Protein AF-A0A5Q4F238-F1 (afdb_monomer_lite)

pLDDT: mean 70.95, std 22.5, range [32.22, 97.31]

Structure (mmCIF, N/CA/C/O backbone):
data_AF-A0A5Q4F238-F1
#
_entry.id   AF-A0A5Q4F238-F1
#
loop_
_atom_site.group_PDB
_atom_site.id
_atom_site.type_symbol
_atom_site.label_atom_id
_atom_site.label_alt_id
_atom_site.label_comp_id
_atom_site.lab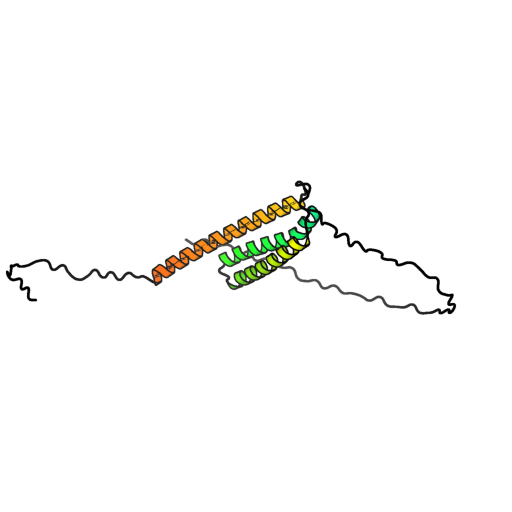el_asym_id
_atom_site.label_entity_id
_atom_site.label_seq_id
_atom_site.pdbx_PDB_ins_code
_atom_site.Cartn_x
_atom_site.Cartn_y
_atom_site.Cartn_z
_atom_site.occupancy
_atom_site.B_iso_or_equiv
_atom_site.auth_seq_id
_atom_site.auth_comp_id
_atom_site.auth_asym_id
_atom_site.auth_atom_id
_atom_site.pdbx_PDB_model_num
ATOM 1 N N . MET A 1 1 ? -31.264 -0.089 14.022 1.00 39.75 1 MET A N 1
ATOM 2 C CA . MET A 1 1 ? -31.548 -0.321 12.589 1.00 39.75 1 MET A CA 1
ATOM 3 C C . MET A 1 1 ? -30.315 -0.938 11.950 1.00 39.75 1 MET A C 1
ATOM 5 O O . MET A 1 1 ? -29.310 -0.260 11.794 1.00 39.75 1 MET A O 1
ATOM 9 N N . ALA A 1 2 ? -30.369 -2.244 11.698 1.00 39.91 2 ALA A N 1
ATOM 10 C CA . ALA A 1 2 ? -29.274 -3.042 11.158 1.00 39.91 2 ALA A CA 1
ATOM 11 C C . ALA A 1 2 ? -29.183 -2.888 9.632 1.00 39.91 2 ALA A C 1
ATOM 13 O O . ALA A 1 2 ? -30.207 -2.942 8.951 1.00 39.91 2 ALA A O 1
ATOM 14 N N . ARG A 1 3 ? -27.972 -2.749 9.085 1.00 47.50 3 ARG A N 1
ATOM 15 C CA . ARG A 1 3 ? -27.708 -2.992 7.660 1.00 47.50 3 ARG A CA 1
ATOM 16 C C . ARG A 1 3 ? -26.523 -3.942 7.547 1.00 47.50 3 ARG A C 1
ATOM 18 O O . ARG A 1 3 ? -25.379 -3.556 7.761 1.00 47.50 3 ARG A O 1
ATOM 25 N N . GLY A 1 4 ? -26.853 -5.204 7.287 1.00 32.22 4 GLY A N 1
ATOM 26 C CA . GLY A 1 4 ? -25.906 -6.275 7.023 1.00 32.22 4 GLY A CA 1
ATOM 27 C C . GLY A 1 4 ? -25.259 -6.129 5.650 1.00 32.22 4 GLY A C 1
ATOM 28 O O . GLY A 1 4 ? -25.882 -5.666 4.696 1.00 32.22 4 GLY A O 1
ATOM 29 N N . TRP A 1 5 ? -24.001 -6.544 5.570 1.00 38.50 5 TRP A N 1
ATOM 30 C CA . TRP A 1 5 ? -23.264 -6.708 4.324 1.00 38.50 5 TRP A CA 1
ATOM 31 C C . TRP A 1 5 ? -23.402 -8.161 3.842 1.00 38.50 5 TRP A C 1
ATOM 33 O O . TRP A 1 5 ? -23.294 -9.080 4.662 1.00 38.50 5 TRP A O 1
ATOM 43 N N . PRO A 1 6 ? -23.642 -8.414 2.544 1.00 54.34 6 PRO A N 1
ATOM 44 C CA . PRO A 1 6 ? -23.773 -9.770 2.035 1.00 54.34 6 PRO A CA 1
ATOM 45 C C . PRO A 1 6 ? -22.401 -10.433 1.856 1.00 54.34 6 PRO A C 1
ATOM 47 O O . PRO A 1 6 ? -21.498 -9.909 1.207 1.00 54.34 6 PRO A O 1
ATOM 50 N N . ARG A 1 7 ? -22.277 -11.642 2.412 1.00 43.12 7 ARG A N 1
ATOM 51 C CA . ARG A 1 7 ? -21.189 -12.588 2.153 1.00 43.12 7 ARG A CA 1
ATOM 52 C C . ARG A 1 7 ? -21.275 -13.095 0.710 1.00 43.12 7 ARG A C 1
ATOM 54 O O . ARG A 1 7 ? -22.214 -13.813 0.376 1.00 43.12 7 ARG A O 1
ATOM 61 N N . CYS A 1 8 ? -20.255 -12.829 -0.100 1.00 39.56 8 CYS A N 1
ATOM 62 C CA . CYS A 1 8 ? -20.028 -13.530 -1.364 1.00 39.56 8 CYS A CA 1
ATOM 63 C C . CYS A 1 8 ? -18.793 -14.428 -1.246 1.00 39.56 8 CYS A C 1
ATOM 65 O O . CYS A 1 8 ? -17.663 -14.012 -1.473 1.00 39.56 8 CYS A O 1
ATOM 67 N N . ALA A 1 9 ? -19.039 -15.689 -0.893 1.00 43.25 9 ALA A N 1
ATOM 68 C CA . ALA A 1 9 ? -18.118 -16.797 -1.097 1.00 43.25 9 ALA A CA 1
ATOM 69 C C . ALA A 1 9 ? -18.341 -17.384 -2.501 1.00 43.25 9 ALA A C 1
ATOM 71 O O . ALA A 1 9 ? -19.481 -17.697 -2.840 1.00 43.25 9 ALA A O 1
ATOM 72 N N . LYS A 1 10 ? -17.275 -17.564 -3.294 1.00 41.97 10 LYS A N 1
ATOM 73 C CA . LYS A 1 10 ? -17.184 -18.492 -4.448 1.00 41.97 10 LYS A CA 1
ATOM 74 C C . LYS A 1 10 ? -15.717 -18.545 -4.918 1.00 41.97 10 LYS A C 1
ATOM 76 O O . LYS A 1 10 ? -15.185 -17.558 -5.395 1.00 41.97 10 LYS A O 1
ATOM 81 N N . ARG A 1 11 ? -14.997 -19.612 -4.551 1.00 35.16 11 ARG A N 1
ATOM 82 C CA . ARG A 1 11 ? -14.637 -20.798 -5.371 1.00 35.16 11 ARG A CA 1
ATOM 83 C C . ARG A 1 11 ? -13.291 -20.641 -6.103 1.00 35.16 11 ARG A C 1
ATOM 85 O O . ARG A 1 11 ? -13.227 -20.118 -7.205 1.00 35.16 11 ARG A O 1
ATOM 92 N N . LEU A 1 12 ? -12.237 -21.177 -5.484 1.00 41.28 12 LEU A N 1
ATOM 93 C CA . LEU A 1 12 ? -10.959 -21.515 -6.123 1.00 41.28 12 LEU A CA 1
ATOM 94 C C . LEU A 1 12 ? -11.120 -22.787 -6.980 1.00 41.28 12 LEU A C 1
ATOM 96 O O . LEU A 1 12 ? -11.718 -23.753 -6.489 1.00 41.28 12 LEU A O 1
ATOM 100 N N . PRO A 1 13 ? -10.564 -22.857 -8.201 1.00 50.84 13 PRO A N 1
ATOM 101 C CA . PRO A 1 13 ? -10.338 -24.128 -8.874 1.00 50.84 13 PRO A CA 1
ATOM 102 C C . PRO A 1 13 ? -8.987 -24.757 -8.491 1.00 50.84 13 PRO A C 1
ATOM 104 O O . PRO A 1 13 ? -7.961 -24.095 -8.352 1.00 50.84 13 PRO A O 1
ATOM 107 N N . ARG A 1 14 ? -9.058 -26.080 -8.311 1.00 40.62 14 ARG A N 1
ATOM 108 C CA . ARG A 1 14 ? -8.004 -27.041 -7.970 1.00 40.62 14 ARG A CA 1
ATOM 109 C C . ARG A 1 14 ? -6.892 -27.130 -9.019 1.00 40.62 14 ARG A C 1
ATOM 111 O O . ARG A 1 14 ? -7.133 -27.011 -10.216 1.00 40.62 14 ARG A O 1
ATOM 118 N N . ALA A 1 15 ? -5.711 -27.480 -8.514 1.00 38.03 15 ALA A N 1
ATOM 119 C CA . ALA A 1 15 ? -4.542 -27.949 -9.242 1.00 38.03 15 ALA A CA 1
ATOM 120 C C . ALA A 1 15 ? -4.846 -29.117 -10.199 1.00 38.03 15 ALA A C 1
ATOM 122 O O . ALA A 1 15 ? -5.576 -30.046 -9.846 1.00 38.03 15 ALA A O 1
ATOM 123 N N . ALA A 1 16 ? -4.198 -29.097 -11.364 1.00 43.53 16 ALA A N 1
ATOM 124 C CA . ALA A 1 16 ? -4.033 -30.252 -12.235 1.00 43.53 16 ALA A CA 1
ATOM 125 C C . ALA A 1 16 ? -2.532 -30.511 -12.421 1.00 43.53 16 ALA A C 1
ATOM 127 O O . ALA A 1 16 ? -1.809 -29.731 -13.037 1.00 43.53 16 ALA A O 1
ATOM 128 N N . THR A 1 17 ? -2.079 -31.613 -11.835 1.00 49.44 17 THR A N 1
ATOM 129 C CA . THR A 1 17 ? -0.818 -32.292 -12.116 1.00 49.44 17 THR A CA 1
ATOM 130 C C . THR A 1 17 ? -0.833 -32.821 -13.551 1.00 49.44 17 THR A C 1
ATOM 132 O O . THR A 1 17 ? -1.832 -33.392 -13.992 1.00 49.44 17 THR A O 1
ATOM 135 N N . ARG A 1 18 ? 0.275 -32.688 -14.290 1.00 44.28 18 ARG A N 1
ATOM 136 C CA . ARG A 1 18 ? 0.470 -33.479 -15.510 1.00 44.28 18 ARG A CA 1
ATOM 137 C C . ARG A 1 18 ? 1.925 -33.903 -15.683 1.00 44.28 18 ARG A C 1
ATOM 139 O O . ARG A 1 18 ? 2.842 -33.092 -15.622 1.00 44.28 18 ARG A O 1
ATOM 146 N N . SER A 1 19 ? 2.055 -35.214 -15.845 1.00 45.91 19 SER A N 1
ATOM 147 C CA . SER A 1 19 ? 3.253 -36.039 -15.905 1.00 45.91 19 SER A CA 1
ATOM 148 C C . SER A 1 19 ? 4.202 -35.735 -17.061 1.00 45.91 19 SER A C 1
ATOM 150 O O . SER A 1 19 ? 3.778 -35.394 -18.164 1.00 45.91 19 SER A O 1
ATOM 152 N N . MET A 1 20 ? 5.482 -36.015 -16.803 1.00 43.81 20 MET A N 1
ATOM 153 C CA . MET A 1 20 ? 6.499 -36.364 -17.799 1.00 43.81 20 MET A CA 1
ATOM 154 C C . MET A 1 20 ? 6.186 -37.716 -18.464 1.00 43.81 20 MET A C 1
ATOM 156 O O . MET A 1 20 ? 5.523 -38.563 -17.859 1.00 43.81 20 MET A O 1
ATOM 160 N N . PRO A 1 21 ? 6.759 -37.966 -19.652 1.00 61.88 21 PRO A N 1
ATOM 161 C CA . PRO A 1 21 ? 7.527 -39.200 -19.784 1.00 61.88 21 PRO A CA 1
ATOM 162 C C . PRO A 1 21 ? 8.902 -39.015 -20.441 1.00 61.88 21 PRO A C 1
ATOM 164 O O . PRO A 1 21 ? 9.202 -38.021 -21.098 1.00 61.88 21 PRO A O 1
ATOM 167 N N . ALA A 1 22 ? 9.720 -40.033 -20.188 1.00 42.34 22 ALA A N 1
ATOM 168 C CA . ALA A 1 22 ? 11.107 -40.219 -20.566 1.00 42.34 22 ALA A CA 1
ATOM 169 C C . ALA A 1 22 ? 11.348 -40.365 -22.079 1.00 42.34 22 ALA A C 1
ATOM 171 O O . ALA A 1 22 ? 10.513 -40.893 -22.811 1.00 42.34 22 ALA A O 1
ATOM 172 N N . GLY A 1 23 ? 12.558 -39.992 -22.500 1.00 43.22 23 GLY A N 1
ATOM 173 C CA . GLY A 1 23 ? 13.163 -40.358 -23.777 1.00 43.22 23 GLY A CA 1
ATOM 174 C C . GLY A 1 23 ? 14.634 -40.702 -23.551 1.00 43.22 23 GLY A C 1
ATOM 175 O O . GLY A 1 23 ? 15.431 -39.832 -23.211 1.00 43.22 23 GLY A O 1
ATOM 176 N N . SER A 1 24 ? 14.951 -41.989 -23.667 1.00 41.53 24 SER A N 1
ATOM 177 C CA . SER A 1 24 ? 16.268 -42.596 -23.461 1.00 41.53 24 SER A CA 1
ATOM 178 C C . SER A 1 24 ? 17.184 -42.498 -24.683 1.00 41.53 24 SER A C 1
ATOM 180 O O . SER A 1 24 ? 16.705 -42.502 -25.813 1.00 41.53 24 SER A O 1
ATOM 182 N N . SER A 1 25 ? 18.485 -42.672 -24.403 1.00 44.06 25 SER A N 1
ATOM 183 C CA . SER A 1 25 ? 19.518 -43.301 -25.258 1.00 44.06 25 SER A CA 1
ATOM 184 C C . SER A 1 25 ? 20.011 -42.482 -26.456 1.00 44.06 25 SER A C 1
ATOM 186 O O . SER A 1 25 ? 19.275 -41.697 -27.027 1.00 44.06 25 SER A O 1
ATOM 188 N N . SER A 1 26 ? 21.223 -42.620 -26.981 1.00 43.22 26 SER A N 1
ATOM 189 C CA . SER A 1 26 ? 22.512 -43.211 -26.594 1.00 43.22 26 SER A CA 1
ATOM 190 C C . SER A 1 26 ? 23.417 -42.934 -27.800 1.00 43.22 26 SER A C 1
ATOM 192 O O . SER A 1 26 ? 22.956 -43.087 -28.929 1.00 43.22 26 SER A O 1
ATOM 194 N N . GLY A 1 27 ? 24.686 -42.576 -27.613 1.00 38.53 27 GLY A N 1
ATOM 195 C CA . GLY A 1 27 ? 25.598 -42.383 -28.743 1.00 38.53 27 GLY A CA 1
ATOM 196 C C . GLY A 1 27 ? 27.052 -42.361 -28.306 1.00 38.53 27 GLY A C 1
ATOM 197 O O . GLY A 1 27 ? 27.549 -41.348 -27.831 1.00 38.53 27 GLY A O 1
ATOM 198 N N . CYS A 1 28 ? 27.703 -43.515 -28.426 1.00 35.84 28 CYS A N 1
ATOM 199 C CA . CYS A 1 28 ? 29.109 -43.752 -28.128 1.00 35.84 28 CYS A CA 1
ATOM 200 C C . CYS A 1 28 ? 30.066 -43.241 -29.225 1.00 35.84 28 CYS A C 1
ATOM 202 O O . CYS A 1 28 ? 29.733 -43.249 -30.405 1.00 35.84 28 CYS A O 1
ATOM 204 N N . SER A 1 29 ? 31.312 -43.020 -28.786 1.00 41.16 29 SER A N 1
ATOM 205 C CA . SER A 1 29 ? 32.583 -43.330 -29.469 1.00 41.16 29 SER A CA 1
ATOM 206 C C . SER A 1 29 ? 33.353 -42.251 -30.251 1.00 41.16 29 SER A C 1
ATOM 208 O O . SER A 1 29 ? 33.063 -41.948 -31.397 1.00 41.16 29 SER A O 1
ATOM 210 N N . ARG A 1 30 ? 34.481 -41.882 -29.612 1.00 41.03 30 ARG A N 1
ATOM 211 C CA . ARG A 1 30 ? 35.887 -41.899 -30.087 1.00 41.03 30 ARG A CA 1
ATOM 212 C C . ARG A 1 30 ? 36.262 -41.048 -31.308 1.00 41.03 30 ARG A C 1
ATOM 214 O O . ARG A 1 30 ? 35.857 -41.342 -32.423 1.00 41.03 30 ARG A O 1
ATOM 221 N N . SER A 1 31 ? 37.294 -40.215 -31.146 1.00 44.47 31 SER A N 1
ATOM 222 C CA . SER A 1 31 ? 38.665 -40.590 -31.554 1.00 44.47 31 SER A CA 1
ATOM 223 C C . SER A 1 31 ? 39.709 -39.553 -31.140 1.00 44.47 31 SER A C 1
ATOM 225 O O . SER A 1 31 ? 39.468 -38.350 -31.138 1.00 44.47 31 SER A O 1
ATOM 227 N N . SER A 1 32 ? 40.877 -40.073 -30.778 1.00 46.00 32 SER A N 1
ATOM 228 C CA . SER A 1 32 ? 42.104 -39.370 -30.419 1.00 46.00 32 SER A CA 1
ATOM 229 C C . SER A 1 32 ? 43.025 -39.223 -31.635 1.00 46.00 32 SER A C 1
ATOM 231 O O . SER A 1 32 ? 43.157 -40.168 -32.405 1.00 46.00 32 SER A O 1
ATOM 233 N N . ALA A 1 33 ? 43.730 -38.095 -31.738 1.00 44.44 33 ALA A N 1
ATOM 234 C CA . ALA A 1 33 ? 45.033 -37.922 -32.403 1.00 44.44 33 ALA A CA 1
ATOM 235 C C . ALA A 1 33 ? 45.588 -36.572 -31.899 1.00 44.44 33 ALA A C 1
ATOM 237 O O . ALA A 1 33 ? 44.940 -35.548 -32.067 1.00 44.44 33 ALA A O 1
ATOM 238 N N . SER A 1 34 ? 46.566 -36.510 -30.994 1.00 38.41 34 SER A N 1
ATOM 239 C CA . SER A 1 34 ? 48.011 -36.748 -31.134 1.00 38.41 34 SER A CA 1
ATOM 240 C C . SER A 1 34 ? 48.741 -35.806 -32.107 1.00 38.41 34 SER A C 1
ATOM 242 O O . SER A 1 34 ? 48.667 -35.962 -33.320 1.00 38.41 34 SER A O 1
ATOM 244 N N . SER A 1 35 ? 49.558 -34.940 -31.488 1.00 40.72 35 SER A N 1
ATOM 245 C CA . SER A 1 35 ? 50.880 -34.444 -31.916 1.00 40.72 35 SER A CA 1
ATOM 246 C C . SER A 1 35 ? 50.997 -33.271 -32.903 1.00 40.72 35 SER A C 1
ATOM 248 O O . SER A 1 35 ? 50.975 -33.461 -34.113 1.00 40.72 35 SER A O 1
ATOM 250 N N . LYS A 1 36 ? 51.378 -32.090 -32.383 1.00 51.44 36 LYS A N 1
ATOM 251 C CA . LYS A 1 36 ? 52.767 -31.561 -32.460 1.00 51.44 36 LYS A CA 1
ATOM 252 C C . LYS A 1 36 ? 52.906 -30.192 -31.759 1.00 51.44 36 LYS A C 1
ATOM 254 O O . LYS A 1 36 ? 52.059 -29.330 -31.974 1.00 51.44 36 LYS A O 1
ATOM 259 N N . PRO A 1 37 ? 53.979 -29.950 -30.979 1.00 56.41 37 PRO A N 1
ATOM 260 C CA . PRO A 1 37 ? 54.312 -28.633 -30.449 1.00 56.41 37 PRO A CA 1
ATOM 261 C C . PRO A 1 37 ? 55.257 -27.893 -31.408 1.00 56.41 37 PRO A C 1
ATOM 263 O O . PRO A 1 37 ? 56.197 -28.474 -31.953 1.00 56.41 37 PRO A O 1
ATOM 266 N N . SER A 1 38 ? 55.037 -26.597 -31.615 1.00 48.12 38 SER A N 1
ATOM 267 C CA . SER A 1 38 ? 55.982 -25.712 -32.302 1.00 48.12 38 SER A CA 1
ATOM 268 C C . SER A 1 38 ? 56.065 -24.380 -31.562 1.00 48.12 38 SER A C 1
ATOM 270 O O . SER A 1 38 ? 55.077 -23.671 -31.459 1.00 48.12 38 SER A O 1
ATOM 272 N N . ARG A 1 39 ? 57.263 -24.184 -30.993 1.00 44.00 39 ARG A N 1
ATOM 273 C CA . ARG A 1 39 ? 58.044 -22.997 -30.586 1.00 44.00 39 ARG A CA 1
ATOM 274 C C . ARG A 1 39 ? 57.389 -21.621 -30.315 1.00 44.00 39 ARG A C 1
ATOM 276 O O . ARG A 1 39 ? 56.387 -21.264 -30.912 1.00 44.00 39 ARG A O 1
ATOM 283 N N . PRO A 1 40 ? 58.039 -20.816 -29.444 1.00 60.75 40 PRO A N 1
ATOM 284 C CA . PRO A 1 40 ? 57.500 -19.594 -28.875 1.00 60.75 40 PRO A CA 1
ATOM 285 C C . PRO A 1 40 ? 57.730 -18.405 -29.807 1.00 60.75 40 PRO A C 1
ATOM 287 O O . PRO A 1 40 ? 58.858 -18.159 -30.237 1.00 60.75 40 PRO A O 1
ATOM 290 N N . GLU A 1 41 ? 56.676 -17.634 -30.043 1.00 40.97 41 GLU A N 1
ATOM 291 C CA . GLU A 1 41 ? 56.776 -16.300 -30.615 1.00 40.97 41 GLU A CA 1
ATOM 292 C C . GLU A 1 41 ? 56.238 -15.301 -29.596 1.00 40.97 41 GLU A C 1
ATOM 294 O O . GLU A 1 41 ? 55.182 -15.478 -28.986 1.00 40.97 41 GLU A O 1
ATOM 299 N N . ALA A 1 42 ? 57.073 -14.312 -29.321 1.00 46.03 42 ALA A N 1
ATOM 300 C CA . ALA A 1 42 ? 56.844 -13.287 -28.338 1.00 46.03 42 ALA A CA 1
ATOM 301 C C . ALA A 1 42 ? 55.917 -12.197 -28.898 1.00 46.03 42 ALA A C 1
ATOM 303 O O . ALA A 1 42 ? 56.065 -11.793 -30.045 1.00 46.03 42 ALA A O 1
ATOM 304 N N . GLN A 1 43 ? 55.127 -11.625 -27.981 1.00 53.28 43 GLN A N 1
ATOM 305 C CA . GLN A 1 43 ? 54.418 -10.335 -28.057 1.00 53.28 43 GLN A CA 1
ATOM 306 C C . GLN A 1 43 ? 53.063 -10.327 -28.795 1.00 53.28 43 GLN A C 1
ATOM 308 O O . GLN A 1 43 ? 52.863 -11.124 -29.703 1.00 53.28 43 GLN A O 1
ATOM 313 N N . PRO A 1 44 ? 52.131 -9.398 -28.477 1.00 48.19 44 PRO A N 1
ATOM 314 C CA . PRO A 1 44 ? 52.098 -8.404 -27.399 1.00 48.19 44 PRO A CA 1
ATOM 315 C C . PRO A 1 44 ? 50.882 -8.572 -26.460 1.00 48.19 44 PRO A C 1
ATOM 317 O O . PRO A 1 44 ? 49.958 -9.346 -26.692 1.00 48.19 44 PRO A O 1
ATOM 320 N N . MET A 1 45 ? 50.895 -7.816 -25.361 1.00 46.88 45 MET A N 1
ATOM 321 C CA . MET A 1 45 ? 49.823 -7.741 -24.368 1.00 46.88 45 MET A CA 1
ATOM 322 C C . MET A 1 45 ? 48.451 -7.439 -24.994 1.00 46.88 45 MET A C 1
ATOM 324 O O . MET A 1 45 ? 48.135 -6.292 -25.311 1.00 46.88 45 MET A O 1
ATOM 328 N N . HIS A 1 46 ? 47.577 -8.441 -25.054 1.00 47.25 46 HIS A N 1
ATOM 329 C CA . HIS A 1 46 ? 46.141 -8.220 -25.168 1.00 47.25 46 HIS A CA 1
ATOM 330 C C . HIS A 1 46 ? 45.600 -7.744 -23.816 1.00 47.25 46 HIS A C 1
ATOM 332 O O . HIS A 1 46 ? 45.120 -8.532 -23.005 1.00 47.25 46 HIS A O 1
ATOM 338 N N . ARG A 1 47 ? 45.644 -6.433 -23.563 1.00 50.31 47 ARG A N 1
ATOM 339 C CA . ARG A 1 47 ? 44.656 -5.816 -22.671 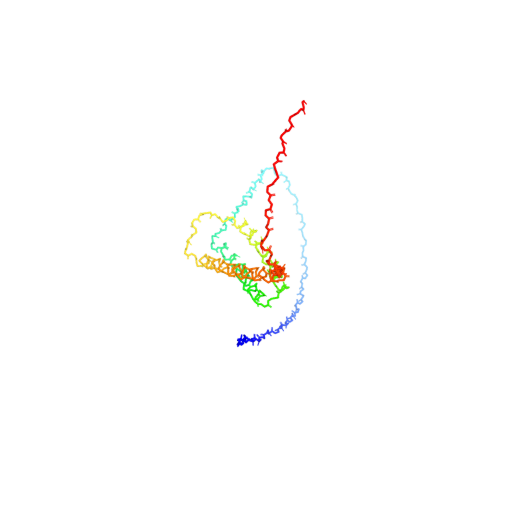1.00 50.31 47 ARG A CA 1
ATOM 340 C C . ARG A 1 47 ? 43.430 -5.487 -23.515 1.00 50.31 47 ARG A C 1
ATOM 342 O O . ARG A 1 47 ? 43.238 -4.360 -23.957 1.00 50.31 47 ARG A O 1
ATOM 349 N N . THR A 1 48 ? 42.601 -6.498 -23.761 1.00 52.41 48 THR A N 1
ATOM 350 C CA . THR A 1 48 ? 41.202 -6.265 -24.118 1.00 52.41 48 THR A CA 1
ATOM 351 C C . THR A 1 48 ? 40.543 -5.649 -22.892 1.00 52.41 48 THR A C 1
ATOM 353 O O . THR A 1 48 ? 40.149 -6.351 -21.961 1.00 52.41 48 THR A O 1
ATOM 356 N N . SER A 1 49 ? 40.494 -4.322 -22.852 1.00 47.38 49 SER A N 1
ATOM 357 C CA . SER A 1 49 ? 39.632 -3.593 -21.934 1.00 47.38 49 SER A CA 1
ATOM 358 C C . SER A 1 49 ? 38.198 -4.018 -22.233 1.00 47.38 49 SER A C 1
ATOM 360 O O . SER A 1 49 ? 37.597 -3.562 -23.203 1.00 47.38 49 SER A O 1
ATOM 362 N N . ALA A 1 50 ? 37.663 -4.939 -21.434 1.00 45.91 50 ALA A N 1
ATOM 363 C CA . ALA A 1 50 ? 36.233 -5.165 -21.357 1.00 45.91 50 ALA A CA 1
ATOM 364 C C . ALA A 1 50 ? 35.633 -3.904 -20.734 1.00 45.91 50 ALA A C 1
ATOM 366 O O . ALA A 1 50 ? 35.512 -3.776 -19.517 1.00 45.91 50 ALA A O 1
ATOM 367 N N . THR A 1 51 ? 35.331 -2.921 -21.577 1.00 47.31 51 THR A N 1
ATOM 368 C CA . THR A 1 51 ? 34.448 -1.826 -21.212 1.00 47.31 51 THR A CA 1
ATOM 369 C C . THR A 1 51 ? 33.086 -2.471 -21.004 1.00 47.31 51 THR A C 1
ATOM 371 O O . THR A 1 51 ? 32.328 -2.656 -21.953 1.00 47.31 51 THR A O 1
ATOM 374 N N . THR A 1 52 ? 32.800 -2.902 -19.774 1.00 49.72 52 THR A N 1
ATOM 375 C CA . THR A 1 52 ? 31.448 -3.255 -19.348 1.00 49.72 52 THR A CA 1
ATOM 376 C C . THR A 1 52 ? 30.631 -1.977 -19.463 1.00 49.72 52 THR A C 1
ATOM 378 O O . THR A 1 52 ? 30.576 -1.160 -18.550 1.00 49.72 52 THR A O 1
ATOM 381 N N . SER A 1 53 ? 30.091 -1.749 -20.657 1.00 43.78 53 SER A N 1
ATOM 382 C CA . SER A 1 53 ? 29.132 -0.700 -20.936 1.00 43.78 53 SER A CA 1
ATOM 383 C C . SER A 1 53 ? 27.887 -1.066 -20.143 1.00 43.78 53 SER A C 1
ATOM 385 O O . SER A 1 53 ? 27.142 -1.970 -20.519 1.00 43.78 53 SER A O 1
ATOM 387 N N . THR A 1 54 ? 27.729 -0.453 -18.972 1.00 55.09 54 THR A N 1
ATOM 388 C CA . THR A 1 54 ? 26.510 -0.545 -18.175 1.00 55.09 54 THR A CA 1
ATOM 389 C C . THR A 1 54 ? 25.381 -0.026 -19.055 1.00 55.09 54 THR A C 1
ATOM 391 O O . THR A 1 54 ? 25.262 1.180 -19.270 1.00 55.09 54 THR A O 1
ATOM 394 N N . ALA A 1 55 ? 24.620 -0.942 -19.653 1.00 57.88 55 ALA A N 1
ATOM 395 C CA . ALA A 1 55 ? 23.505 -0.599 -20.515 1.00 57.88 55 ALA A CA 1
ATOM 396 C C . ALA A 1 55 ? 22.491 0.182 -19.675 1.00 57.88 55 ALA A C 1
ATOM 398 O O . ALA A 1 55 ? 21.851 -0.376 -18.784 1.00 57.88 55 ALA A O 1
ATOM 399 N N . LEU A 1 56 ? 22.403 1.488 -19.925 1.00 63.12 56 LEU A N 1
ATOM 400 C CA . LEU A 1 56 ? 21.376 2.341 -19.347 1.00 63.12 56 LEU A CA 1
ATOM 401 C C . LEU A 1 56 ? 20.017 1.751 -19.729 1.00 63.12 56 LEU A C 1
ATOM 403 O O . LEU A 1 56 ? 19.740 1.545 -20.912 1.00 63.12 56 LEU A O 1
ATOM 407 N N . VAL A 1 57 ? 19.195 1.447 -18.728 1.00 70.06 57 VAL A N 1
ATOM 408 C CA . VAL A 1 57 ? 17.843 0.941 -18.960 1.00 70.06 57 VAL A CA 1
ATOM 409 C C . VAL A 1 57 ? 16.985 2.110 -19.427 1.00 70.06 57 VAL A C 1
ATOM 411 O O . VAL A 1 57 ? 16.995 3.179 -18.812 1.00 70.06 57 VAL A O 1
ATOM 414 N N . ASP A 1 58 ? 16.263 1.926 -20.531 1.00 79.81 58 ASP A N 1
ATOM 415 C CA . ASP A 1 58 ? 15.312 2.934 -20.982 1.00 79.81 58 ASP A CA 1
ATOM 416 C C . ASP A 1 58 ? 14.110 3.044 -20.025 1.00 79.81 58 ASP A C 1
ATOM 418 O O . ASP A 1 58 ? 13.811 2.166 -19.209 1.00 79.81 58 ASP A O 1
ATOM 422 N N . PHE A 1 59 ? 13.417 4.175 -20.111 1.00 78.38 59 PHE A N 1
ATOM 423 C CA . PHE A 1 59 ? 12.338 4.522 -19.191 1.00 78.38 59 PHE A CA 1
ATOM 424 C C . PHE A 1 59 ? 11.130 3.571 -19.293 1.00 78.38 59 PHE A C 1
ATOM 426 O O . PHE A 1 59 ? 10.489 3.267 -18.287 1.00 78.38 59 PHE A O 1
ATOM 433 N N . ASP A 1 60 ? 10.831 3.065 -20.495 1.00 83.25 60 ASP A N 1
ATOM 434 C CA . ASP A 1 60 ? 9.712 2.141 -20.736 1.00 83.25 60 ASP A CA 1
ATOM 435 C C . ASP A 1 60 ? 9.995 0.758 -20.134 1.00 83.25 60 ASP A C 1
ATOM 437 O O . ASP A 1 60 ? 9.133 0.156 -19.493 1.00 83.25 60 ASP A O 1
ATOM 441 N N . THR A 1 61 ? 11.232 0.279 -20.260 1.00 85.44 61 THR A N 1
ATOM 442 C CA . THR A 1 61 ? 11.704 -0.976 -19.672 1.00 85.44 61 THR A CA 1
ATOM 443 C C . THR A 1 61 ? 11.703 -0.895 -18.152 1.00 85.44 61 THR A C 1
ATOM 445 O O . THR A 1 61 ? 11.256 -1.836 -17.490 1.00 85.44 61 THR A O 1
ATOM 448 N N . ALA A 1 62 ? 12.143 0.233 -17.587 1.00 86.12 62 ALA A N 1
ATOM 449 C CA . ALA A 1 62 ? 12.040 0.489 -16.154 1.00 86.12 62 ALA A CA 1
ATOM 450 C C . ALA A 1 62 ? 10.574 0.450 -15.685 1.00 86.12 62 ALA A C 1
ATOM 452 O O . ALA A 1 62 ? 10.250 -0.277 -14.745 1.00 86.12 62 ALA A O 1
ATOM 453 N N . ALA A 1 63 ? 9.666 1.138 -16.387 1.00 87.44 63 ALA A N 1
ATOM 454 C CA . ALA A 1 63 ? 8.240 1.137 -16.057 1.00 87.44 63 ALA A CA 1
ATOM 455 C C . ALA A 1 63 ? 7.630 -0.275 -16.112 1.00 87.44 63 ALA A C 1
ATOM 457 O O . ALA A 1 63 ? 6.977 -0.707 -15.162 1.00 87.44 63 ALA A O 1
ATOM 458 N N . ARG A 1 64 ? 7.898 -1.047 -17.174 1.00 89.88 64 ARG A N 1
ATOM 459 C CA . ARG A 1 64 ? 7.414 -2.435 -17.310 1.00 89.88 64 ARG A CA 1
ATOM 460 C C . ARG A 1 64 ? 7.918 -3.360 -16.209 1.00 89.88 64 ARG A C 1
ATOM 462 O O . ARG A 1 64 ? 7.191 -4.266 -15.810 1.00 89.88 64 ARG A O 1
ATOM 469 N N . ARG A 1 65 ? 9.139 -3.144 -15.716 1.00 90.31 65 ARG A N 1
ATOM 470 C CA . ARG A 1 65 ? 9.697 -3.917 -14.598 1.00 90.31 65 ARG A CA 1
ATOM 471 C C . ARG A 1 65 ? 9.046 -3.578 -13.262 1.00 90.31 65 ARG A C 1
ATOM 473 O O . ARG A 1 65 ? 8.836 -4.479 -12.456 1.00 90.31 65 ARG A O 1
ATOM 480 N N . LEU A 1 66 ? 8.713 -2.310 -13.032 1.00 91.62 66 LEU A N 1
ATOM 481 C CA . LEU A 1 66 ? 8.140 -1.849 -11.764 1.00 91.62 66 LEU A CA 1
ATOM 482 C C . LEU A 1 66 ? 6.623 -2.078 -11.668 1.00 91.62 66 LEU A C 1
ATOM 484 O O . LEU A 1 66 ? 6.096 -2.265 -10.571 1.00 91.62 66 LEU A O 1
ATOM 488 N N . LEU A 1 67 ? 5.916 -2.111 -12.800 1.00 93.62 67 LEU A N 1
ATOM 489 C CA . LEU A 1 67 ? 4.458 -2.260 -12.858 1.00 93.62 67 LEU A CA 1
ATOM 490 C C . LEU A 1 67 ? 3.897 -3.459 -12.062 1.00 93.62 67 LEU A C 1
ATOM 492 O O . LEU A 1 67 ? 2.984 -3.236 -11.267 1.00 93.62 67 LEU A O 1
ATOM 496 N N . PRO A 1 68 ? 4.427 -4.694 -12.178 1.00 94.31 68 PRO A N 1
ATOM 497 C CA . PRO A 1 68 ? 3.912 -5.837 -11.416 1.00 94.31 68 PRO A CA 1
ATOM 498 C C . PRO A 1 68 ? 4.052 -5.669 -9.898 1.00 94.31 68 PRO A C 1
ATOM 500 O O . PRO A 1 68 ? 3.211 -6.127 -9.124 1.00 94.31 68 PRO A O 1
ATOM 503 N N . ALA A 1 69 ? 5.112 -4.996 -9.449 1.00 94.12 69 ALA A N 1
ATOM 504 C CA . ALA A 1 69 ? 5.313 -4.721 -8.035 1.00 94.12 69 ALA A CA 1
ATOM 505 C C . ALA A 1 69 ? 4.334 -3.647 -7.528 1.00 94.12 69 ALA A C 1
ATOM 507 O O . ALA A 1 69 ? 3.798 -3.784 -6.431 1.00 94.12 69 ALA A O 1
ATOM 508 N N . LEU A 1 70 ? 4.012 -2.635 -8.341 1.00 95.19 70 LEU A N 1
ATOM 509 C CA . LEU A 1 70 ? 2.957 -1.665 -8.018 1.00 95.19 70 LEU A CA 1
ATOM 510 C C . LEU A 1 70 ? 1.562 -2.300 -8.002 1.00 95.19 70 LEU A C 1
ATOM 512 O O . LEU A 1 70 ? 0.759 -1.991 -7.128 1.00 95.19 70 LEU A O 1
ATOM 516 N N . GLU A 1 71 ? 1.285 -3.234 -8.912 1.00 95.62 71 GLU A N 1
ATOM 517 C CA . GLU A 1 71 ? 0.059 -4.045 -8.889 1.00 95.62 71 GLU A CA 1
ATOM 518 C C . GLU A 1 71 ? -0.071 -4.844 -7.599 1.00 95.62 71 GLU A C 1
ATOM 520 O O . GLU A 1 71 ? -1.141 -4.902 -6.991 1.00 95.62 71 GLU A O 1
ATOM 525 N N . ARG A 1 72 ? 1.034 -5.445 -7.154 1.00 96.25 72 ARG A N 1
ATOM 526 C CA . ARG A 1 72 ? 1.052 -6.176 -5.894 1.00 96.25 72 ARG A CA 1
ATOM 527 C C . ARG A 1 72 ? 0.858 -5.250 -4.694 1.00 96.25 72 ARG A C 1
ATOM 529 O O . ARG A 1 72 ? 0.171 -5.637 -3.752 1.00 96.25 72 ARG A O 1
ATOM 536 N N . LEU A 1 73 ? 1.435 -4.049 -4.727 1.00 96.75 73 LEU A N 1
ATOM 537 C CA . LEU A 1 73 ? 1.265 -3.049 -3.675 1.00 96.75 73 LEU A CA 1
ATOM 538 C C . LEU A 1 73 ? -0.200 -2.615 -3.560 1.00 96.75 73 LEU A C 1
ATOM 540 O O . LEU A 1 73 ? -0.738 -2.599 -2.458 1.00 96.75 73 LEU A O 1
ATOM 544 N N . GLU A 1 74 ? -0.856 -2.348 -4.688 1.00 96.50 74 GLU A N 1
ATOM 545 C CA . GLU A 1 74 ? -2.284 -2.017 -4.756 1.00 96.50 74 GLU A CA 1
ATOM 546 C C . GLU A 1 74 ? -3.147 -3.110 -4.102 1.00 96.50 74 GLU A C 1
ATOM 548 O O . GLU A 1 74 ? -3.948 -2.818 -3.218 1.00 96.50 74 GLU A O 1
ATOM 553 N N . GLN A 1 75 ? -2.907 -4.383 -4.440 1.00 96.31 75 GLN A N 1
ATOM 554 C CA . GLN A 1 75 ? -3.615 -5.520 -3.833 1.00 96.31 75 GLN A CA 1
ATOM 555 C C . GLN A 1 75 ? -3.400 -5.628 -2.319 1.00 96.31 75 GLN A C 1
ATOM 557 O O . GLN A 1 75 ? -4.311 -6.021 -1.590 1.00 96.31 75 GLN A O 1
ATOM 562 N N . LEU A 1 76 ? -2.188 -5.336 -1.838 1.00 96.94 76 LEU A N 1
ATOM 563 C CA . LEU A 1 76 ? -1.891 -5.360 -0.407 1.00 96.94 76 LEU A CA 1
ATOM 564 C C . LEU A 1 76 ? -2.619 -4.234 0.329 1.00 96.94 76 LEU A C 1
ATOM 566 O O . LEU A 1 76 ? -3.141 -4.481 1.410 1.00 96.94 76 LEU A O 1
ATOM 570 N N . LEU A 1 77 ? -2.702 -3.040 -0.262 1.00 96.81 77 LEU A N 1
ATOM 571 C CA . LEU A 1 77 ? -3.442 -1.913 0.309 1.00 96.81 77 LEU A CA 1
ATOM 572 C C . LEU A 1 77 ? -4.953 -2.192 0.351 1.00 96.81 77 LEU A C 1
ATOM 574 O O . LEU A 1 77 ? -5.579 -1.975 1.386 1.00 96.81 77 LEU A O 1
ATOM 578 N N . ASP A 1 78 ? -5.529 -2.756 -0.713 1.00 95.75 78 ASP A N 1
ATOM 579 C CA . ASP A 1 78 ? -6.929 -3.213 -0.703 1.00 95.75 78 ASP A CA 1
ATOM 580 C C . ASP A 1 78 ? -7.164 -4.281 0.387 1.00 95.75 78 ASP A C 1
ATOM 582 O O . ASP A 1 78 ? -8.171 -4.253 1.102 1.00 95.75 78 ASP A O 1
ATOM 586 N N . GLY A 1 79 ? -6.205 -5.197 0.567 1.00 94.75 79 GLY A N 1
ATOM 587 C CA . GLY A 1 79 ? -6.220 -6.191 1.642 1.00 94.75 79 GLY A CA 1
ATOM 588 C C . GLY A 1 79 ? -6.170 -5.573 3.044 1.00 94.75 79 GLY A C 1
ATOM 589 O O . GLY A 1 79 ? -6.915 -6.002 3.925 1.00 94.75 79 GLY A O 1
ATOM 590 N N . GLU A 1 80 ? -5.353 -4.537 3.256 1.00 95.31 80 GLU A N 1
ATOM 591 C CA . GLU A 1 80 ? -5.300 -3.793 4.523 1.00 95.31 80 GLU A CA 1
ATOM 592 C C . GLU A 1 80 ? -6.636 -3.103 4.828 1.00 95.31 80 GLU A C 1
ATOM 594 O O . GLU A 1 80 ? -7.112 -3.185 5.960 1.00 95.31 80 GLU A O 1
ATOM 599 N N . ILE A 1 81 ? -7.282 -2.484 3.833 1.00 94.25 81 ILE A N 1
ATOM 600 C CA . ILE A 1 81 ? -8.614 -1.873 3.998 1.00 94.25 81 ILE A CA 1
ATOM 601 C C . ILE A 1 81 ? -9.643 -2.929 4.416 1.00 94.25 81 ILE A C 1
ATOM 603 O O . ILE A 1 81 ? -10.428 -2.703 5.345 1.00 94.25 81 ILE A O 1
ATOM 607 N N . ALA A 1 82 ? -9.635 -4.093 3.762 1.00 94.06 82 ALA A N 1
ATOM 608 C CA . ALA A 1 82 ? -10.541 -5.188 4.092 1.00 94.06 82 ALA A CA 1
ATOM 609 C C . ALA A 1 82 ? -10.290 -5.733 5.509 1.00 94.06 82 ALA A C 1
ATOM 611 O O . ALA A 1 82 ? -11.242 -5.918 6.269 1.00 94.06 82 ALA A O 1
ATOM 612 N N . ALA A 1 83 ? -9.024 -5.932 5.892 1.00 94.25 83 ALA A N 1
ATOM 613 C CA . ALA A 1 83 ? -8.642 -6.394 7.226 1.00 94.25 83 ALA A CA 1
ATOM 614 C C . ALA A 1 83 ? -9.030 -5.385 8.320 1.00 94.25 83 ALA A C 1
ATOM 616 O O . ALA A 1 83 ? -9.592 -5.779 9.342 1.00 94.25 83 ALA A O 1
ATOM 617 N N . LEU A 1 84 ? -8.817 -4.085 8.082 1.00 93.75 84 LEU A N 1
ATOM 618 C CA . LEU A 1 84 ? -9.236 -3.010 8.991 1.00 93.75 84 LEU A CA 1
ATOM 619 C C . LEU A 1 84 ? -10.750 -2.961 9.170 1.00 93.75 84 LEU A C 1
ATOM 621 O O . LEU A 1 84 ? -11.232 -2.802 10.289 1.00 93.75 84 LEU A O 1
ATOM 625 N N . SER A 1 85 ? -11.495 -3.127 8.079 1.00 91.06 85 SER A N 1
ATOM 626 C CA . SER A 1 85 ? -12.961 -3.143 8.109 1.00 91.06 85 SER A CA 1
ATOM 627 C C . SER A 1 85 ? -13.508 -4.376 8.834 1.00 91.06 85 SER A C 1
ATOM 629 O O . SER A 1 85 ? -14.558 -4.305 9.467 1.00 91.06 85 SER A O 1
ATOM 631 N N . ALA A 1 86 ? -12.799 -5.505 8.755 1.00 93.12 86 ALA A N 1
ATOM 632 C CA . ALA A 1 86 ? -13.154 -6.748 9.432 1.00 93.12 86 ALA A CA 1
ATOM 633 C C . ALA A 1 86 ? -12.662 -6.827 10.890 1.00 93.12 86 ALA A C 1
ATOM 635 O O . ALA A 1 86 ? -13.086 -7.726 11.615 1.00 93.12 86 ALA A O 1
ATOM 636 N N . GLY A 1 87 ? -11.768 -5.928 11.319 1.00 92.56 87 GLY A N 1
ATOM 637 C CA . GLY A 1 87 ? -11.090 -6.018 12.616 1.00 92.56 87 GLY A CA 1
ATOM 638 C C . GLY A 1 87 ? -10.108 -7.195 12.723 1.00 92.56 87 GLY A C 1
ATOM 639 O O . GLY A 1 87 ? -9.789 -7.627 13.828 1.00 92.56 87 GLY A O 1
ATOM 640 N N . ASP A 1 88 ? -9.637 -7.734 11.594 1.00 95.81 88 ASP A N 1
ATOM 641 C CA . ASP A 1 88 ? -8.702 -8.864 11.551 1.00 95.81 88 ASP A CA 1
ATOM 642 C C . ASP A 1 88 ? -7.258 -8.363 11.714 1.00 95.81 88 ASP A C 1
ATOM 644 O O . ASP A 1 88 ? -6.568 -8.018 10.748 1.00 95.81 88 ASP A O 1
ATOM 648 N N . LEU A 1 89 ? -6.809 -8.303 12.969 1.00 94.06 89 LEU A N 1
ATOM 649 C CA . LEU A 1 89 ? -5.466 -7.848 13.342 1.00 94.06 89 LEU A CA 1
ATOM 650 C C . LEU A 1 89 ? -4.358 -8.732 12.752 1.00 94.06 89 LEU A C 1
ATOM 652 O O . LEU A 1 89 ? -3.305 -8.219 12.365 1.00 94.06 89 LEU A O 1
ATOM 656 N N . ASP A 1 90 ? -4.588 -10.040 12.642 1.00 96.12 90 ASP A N 1
ATOM 657 C CA . ASP A 1 90 ? -3.593 -10.968 12.110 1.00 96.12 90 ASP A CA 1
ATOM 658 C C . ASP A 1 90 ? -3.417 -10.776 10.602 1.00 96.12 90 ASP A C 1
ATOM 660 O O . ASP A 1 90 ? -2.288 -10.751 10.103 1.00 96.12 90 ASP A O 1
ATOM 664 N N . ALA A 1 91 ? -4.517 -10.606 9.860 1.00 94.00 91 ALA A N 1
ATOM 665 C CA . ALA A 1 91 ? -4.461 -10.255 8.443 1.00 94.00 91 ALA A CA 1
ATOM 666 C C . ALA A 1 91 ? -3.796 -8.898 8.223 1.00 94.00 91 ALA A C 1
ATOM 668 O O . ALA A 1 91 ? -2.921 -8.788 7.362 1.00 94.00 91 ALA A O 1
ATOM 669 N N . LEU A 1 92 ? -4.139 -7.893 9.032 1.00 94.00 92 LEU A N 1
ATOM 670 C CA . LEU A 1 92 ? -3.529 -6.569 8.953 1.00 94.00 92 LEU A CA 1
ATOM 671 C C . LEU A 1 92 ? -2.009 -6.628 9.168 1.00 94.00 92 LEU A C 1
ATOM 673 O O . LEU A 1 92 ? -1.250 -6.024 8.407 1.00 94.00 92 LEU A O 1
ATOM 677 N N . ASN A 1 93 ? -1.550 -7.389 10.164 1.00 95.00 93 ASN A N 1
ATOM 678 C CA . ASN A 1 93 ? -0.125 -7.558 10.440 1.00 95.00 93 ASN A CA 1
ATOM 679 C C . ASN A 1 93 ? 0.597 -8.272 9.285 1.00 95.00 93 ASN A C 1
ATOM 681 O O . ASN A 1 93 ? 1.652 -7.810 8.848 1.00 95.00 93 ASN A O 1
ATOM 685 N N . ARG A 1 94 ? 0.015 -9.350 8.734 1.00 96.38 94 ARG A N 1
ATOM 686 C CA . ARG A 1 94 ? 0.571 -10.036 7.551 1.00 96.38 94 ARG A CA 1
ATOM 687 C C . ARG A 1 94 ? 0.694 -9.089 6.358 1.00 96.38 94 ARG A C 1
ATOM 689 O O . ARG A 1 94 ? 1.772 -8.980 5.780 1.00 96.38 94 ARG A O 1
ATOM 696 N N . HIS A 1 95 ? -0.369 -8.351 6.034 1.00 94.62 95 HIS A N 1
ATOM 697 C CA . HIS A 1 95 ? -0.347 -7.387 4.932 1.00 94.62 95 HIS A CA 1
ATOM 698 C C . HIS A 1 95 ? 0.674 -6.265 5.157 1.00 94.62 95 HIS A C 1
ATOM 700 O O . HIS A 1 95 ? 1.403 -5.910 4.232 1.00 94.62 95 HIS A O 1
ATOM 706 N N . THR A 1 96 ? 0.817 -5.786 6.395 1.00 93.62 96 THR A N 1
ATOM 707 C CA . THR A 1 96 ? 1.829 -4.782 6.754 1.00 93.62 96 THR A CA 1
ATOM 708 C C . THR A 1 96 ? 3.250 -5.308 6.531 1.00 93.62 96 THR A C 1
ATOM 710 O O . THR A 1 96 ? 4.111 -4.590 6.014 1.00 93.62 96 THR A O 1
ATOM 713 N N . GLN A 1 97 ? 3.524 -6.557 6.918 1.00 96.50 97 GLN A N 1
ATOM 714 C CA . GLN A 1 97 ? 4.832 -7.191 6.723 1.00 96.50 97 GLN A CA 1
ATOM 715 C C . GLN A 1 97 ? 5.146 -7.390 5.238 1.00 96.50 97 GLN A C 1
ATOM 717 O O . GLN A 1 97 ? 6.227 -6.999 4.787 1.00 96.50 97 GLN A O 1
ATOM 722 N N . ASP A 1 98 ? 4.186 -7.910 4.472 1.00 96.50 98 ASP A N 1
ATOM 723 C CA . ASP A 1 98 ? 4.308 -8.088 3.025 1.00 96.50 98 ASP A CA 1
ATOM 724 C C . ASP A 1 98 ? 4.544 -6.748 2.314 1.00 96.50 98 ASP A C 1
ATOM 726 O O . ASP A 1 98 ? 5.435 -6.647 1.470 1.00 96.50 98 ASP A O 1
ATOM 730 N N . LYS A 1 99 ? 3.816 -5.692 2.707 1.00 96.00 99 LYS A N 1
ATOM 731 C CA . LYS A 1 99 ? 3.987 -4.334 2.172 1.00 96.00 99 LYS A CA 1
ATOM 732 C C . LYS A 1 99 ? 5.392 -3.803 2.435 1.00 96.00 99 LYS A C 1
ATOM 734 O O . LYS A 1 99 ? 6.036 -3.292 1.525 1.00 96.00 99 LYS A O 1
ATOM 739 N N . ARG A 1 100 ? 5.903 -3.949 3.663 1.00 95.88 100 ARG A N 1
ATOM 740 C CA . ARG A 1 100 ? 7.265 -3.512 4.021 1.00 95.88 100 ARG A CA 1
ATOM 741 C C . ARG A 1 100 ? 8.331 -4.243 3.214 1.00 95.88 100 ARG A C 1
ATOM 743 O O . ARG A 1 100 ? 9.291 -3.612 2.783 1.00 95.88 100 ARG A O 1
ATOM 750 N N . ARG A 1 101 ? 8.179 -5.555 3.020 1.00 97.31 101 ARG A N 1
ATOM 751 C CA . ARG A 1 101 ? 9.096 -6.341 2.188 1.00 97.31 101 ARG A CA 1
ATOM 752 C C . ARG A 1 101 ? 9.066 -5.852 0.741 1.00 97.31 101 ARG A C 1
ATOM 754 O O . ARG A 1 101 ? 10.115 -5.527 0.200 1.00 97.31 101 ARG A O 1
ATOM 761 N N . LEU A 1 102 ? 7.873 -5.724 0.165 1.00 95.62 102 LEU A N 1
ATOM 762 C CA . LEU A 1 102 ? 7.693 -5.274 -1.212 1.00 95.62 102 LEU A CA 1
ATOM 763 C C . LEU A 1 102 ? 8.260 -3.869 -1.453 1.00 95.62 102 LEU A C 1
ATOM 765 O O . LEU A 1 102 ? 8.889 -3.641 -2.478 1.00 95.62 102 LEU A O 1
ATOM 769 N N . LEU A 1 103 ? 8.068 -2.935 -0.517 1.00 95.25 103 LEU A N 1
ATOM 770 C CA . LEU A 1 103 ? 8.605 -1.576 -0.636 1.00 95.25 103 LEU A CA 1
ATOM 771 C C . LEU A 1 103 ? 10.139 -1.551 -0.627 1.00 95.25 103 LEU A C 1
ATOM 773 O O . LEU A 1 103 ? 10.725 -0.793 -1.392 1.00 95.25 103 LEU A O 1
ATOM 777 N N . ARG A 1 104 ? 10.790 -2.404 0.175 1.00 96.00 104 ARG A N 1
ATOM 778 C CA . ARG A 1 104 ? 12.257 -2.557 0.147 1.00 96.00 104 ARG A CA 1
ATOM 779 C C . ARG A 1 104 ? 12.737 -3.148 -1.176 1.00 96.00 104 ARG A C 1
ATOM 781 O O . ARG A 1 104 ? 13.734 -2.688 -1.722 1.00 96.00 104 ARG A O 1
ATOM 788 N N . ASP A 1 105 ? 12.025 -4.147 -1.694 1.00 92.56 105 ASP A N 1
ATOM 789 C CA . ASP A 1 105 ? 12.348 -4.761 -2.985 1.00 92.56 105 ASP A CA 1
ATOM 790 C C . ASP A 1 105 ? 12.193 -3.737 -4.128 1.00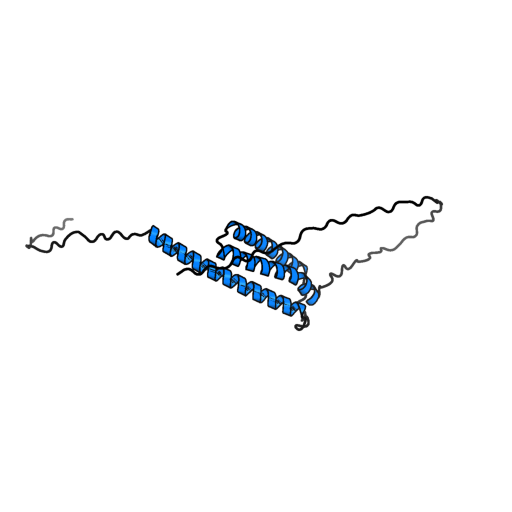 92.56 105 ASP A C 1
ATOM 792 O O . ASP A 1 105 ? 13.061 -3.636 -4.993 1.00 92.56 105 ASP A O 1
ATOM 796 N N . LEU A 1 106 ? 11.135 -2.917 -4.088 1.00 92.00 106 LEU A N 1
ATOM 797 C CA . LEU A 1 106 ? 10.908 -1.804 -5.016 1.00 92.00 106 LEU A CA 1
ATOM 798 C C . LEU A 1 106 ? 12.012 -0.745 -4.940 1.00 92.00 106 LEU A C 1
ATOM 800 O O . LEU A 1 106 ? 12.520 -0.325 -5.974 1.00 92.00 106 LEU A O 1
ATOM 804 N N . GLU A 1 107 ? 12.398 -0.321 -3.738 1.00 92.38 107 GLU A N 1
ATOM 805 C CA . GLU A 1 107 ? 13.482 0.645 -3.528 1.00 92.38 107 GLU A CA 1
ATOM 806 C C . GLU A 1 107 ? 14.814 0.127 -4.091 1.00 92.38 107 GLU A C 1
ATOM 808 O O . GLU A 1 107 ? 15.527 0.843 -4.806 1.00 92.38 107 GLU A O 1
ATOM 813 N N . ALA A 1 108 ? 15.125 -1.147 -3.833 1.00 90.44 108 ALA A N 1
ATOM 814 C CA . ALA A 1 108 ? 16.305 -1.798 -4.379 1.00 90.44 108 ALA A CA 1
ATOM 815 C C . ALA A 1 108 ? 16.259 -1.864 -5.914 1.00 90.44 108 ALA A C 1
ATOM 817 O O . ALA A 1 108 ? 17.274 -1.607 -6.562 1.00 90.44 108 ALA A O 1
ATOM 818 N N . GLU A 1 109 ? 15.104 -2.173 -6.506 1.00 89.00 109 GLU A N 1
ATOM 819 C CA . GLU A 1 109 ? 14.947 -2.237 -7.961 1.00 89.00 109 GLU A CA 1
ATOM 820 C C . GLU A 1 109 ? 15.066 -0.852 -8.611 1.00 89.00 109 GLU A C 1
ATOM 822 O O . GLU A 1 109 ? 15.813 -0.692 -9.574 1.00 89.00 109 GLU A O 1
ATOM 827 N N . VAL A 1 110 ? 14.428 0.179 -8.050 1.00 87.50 110 VAL A N 1
ATOM 828 C CA . VAL A 1 110 ? 14.566 1.570 -8.522 1.00 87.50 110 VAL A CA 1
ATOM 829 C C . VAL A 1 110 ? 16.030 2.014 -8.490 1.00 87.50 110 VAL A C 1
ATOM 831 O O . VAL A 1 110 ? 16.518 2.598 -9.457 1.00 87.50 110 VAL A O 1
ATOM 834 N N . THR A 1 111 ? 16.758 1.669 -7.425 1.00 87.25 111 THR A N 1
ATOM 835 C CA . THR A 1 111 ? 18.195 1.964 -7.301 1.00 87.25 111 THR A CA 1
ATOM 836 C C . THR A 1 111 ? 19.023 1.247 -8.375 1.00 87.25 111 THR A C 1
ATOM 838 O O . THR A 1 111 ? 19.968 1.818 -8.922 1.00 87.25 111 THR A O 1
ATOM 841 N N . ARG A 1 112 ? 18.666 0.002 -8.722 1.00 87.00 112 ARG A N 1
ATOM 842 C CA . ARG A 1 112 ? 19.353 -0.786 -9.762 1.00 87.00 112 ARG A CA 1
ATOM 843 C C . ARG A 1 112 ? 19.102 -0.274 -11.170 1.00 87.00 112 ARG A C 1
ATOM 845 O O . ARG A 1 112 ? 19.998 -0.376 -12.003 1.00 87.00 112 ARG A O 1
ATOM 852 N N . LEU A 1 113 ? 17.903 0.236 -11.446 1.00 84.00 113 LEU A N 1
ATOM 853 C CA . LEU A 1 113 ? 17.503 0.621 -12.798 1.00 84.00 113 LEU A CA 1
ATOM 854 C C . LEU A 1 113 ? 18.311 1.804 -13.354 1.00 84.00 113 LEU A C 1
ATOM 856 O O . LEU A 1 113 ? 18.284 1.985 -14.567 1.00 84.00 113 LEU A O 1
ATOM 860 N N . GLN A 1 114 ? 19.048 2.554 -12.510 1.00 72.38 114 GLN A N 1
ATOM 861 C CA . GLN A 1 114 ? 19.937 3.672 -12.889 1.00 72.38 114 GLN A CA 1
ATOM 862 C C . GLN A 1 114 ? 19.385 4.476 -14.071 1.00 72.38 114 GLN A C 1
ATOM 864 O O . GLN A 1 114 ? 20.049 4.676 -15.090 1.00 72.38 114 GLN A O 1
ATOM 869 N N . VAL A 1 115 ? 18.115 4.864 -13.951 1.00 66.25 115 VAL A N 1
ATOM 870 C CA . VAL A 1 115 ? 17.359 5.423 -15.064 1.00 66.25 115 VAL A CA 1
ATOM 871 C C . VAL A 1 115 ? 17.945 6.798 -15.387 1.00 66.25 115 VAL A C 1
ATOM 873 O O . VAL A 1 115 ? 17.909 7.684 -14.528 1.00 66.25 115 VAL A O 1
ATOM 876 N N . PRO A 1 116 ? 18.519 7.011 -16.583 1.00 64.25 116 PRO A N 1
ATOM 877 C CA . PRO A 1 116 ? 19.067 8.312 -16.928 1.00 64.25 116 PRO A CA 1
ATOM 878 C C . PRO A 1 116 ? 17.935 9.344 -16.959 1.00 64.25 116 PRO A C 1
ATOM 880 O O . PRO A 1 116 ? 16.897 9.098 -17.570 1.00 64.25 116 PRO A O 1
ATOM 883 N N . SER A 1 117 ? 18.153 10.535 -16.390 1.00 62.22 117 SER A N 1
ATOM 884 C CA . SER A 1 117 ? 17.195 11.663 -16.410 1.00 62.22 117 SER A CA 1
ATOM 885 C C . SER A 1 117 ? 16.892 12.220 -17.811 1.00 62.22 117 SER A C 1
ATOM 887 O O . SER A 1 117 ? 16.344 13.316 -17.941 1.00 62.22 117 SER A O 1
ATOM 889 N N . ARG A 1 118 ? 17.276 11.518 -18.884 1.00 59.91 118 ARG A N 1
ATOM 890 C CA . ARG A 1 118 ? 16.921 11.915 -20.242 1.00 59.91 118 ARG A CA 1
ATOM 891 C C . ARG A 1 118 ? 15.436 11.687 -20.438 1.00 59.91 118 ARG A C 1
ATOM 893 O O . ARG A 1 118 ? 14.921 10.632 -20.089 1.00 59.91 118 ARG A O 1
ATOM 900 N N . GLN A 1 119 ? 14.797 12.707 -21.001 1.00 59.12 119 GLN A N 1
ATOM 901 C CA . GLN A 1 119 ? 13.390 12.758 -21.370 1.00 59.12 119 GLN A CA 1
ATOM 902 C C . GLN A 1 119 ? 13.030 11.514 -22.188 1.00 59.12 119 GLN A C 1
ATOM 904 O O . GLN A 1 119 ? 13.169 11.495 -23.407 1.00 59.12 119 GLN A O 1
ATOM 909 N N . GLY A 1 120 ? 12.614 10.448 -21.504 1.00 57.28 120 GLY A N 1
ATOM 910 C CA . GLY A 1 120 ? 11.858 9.382 -22.130 1.00 57.28 120 GLY A CA 1
ATOM 911 C C . GLY A 1 120 ? 10.581 10.011 -22.659 1.00 57.28 120 GLY A C 1
ATOM 912 O O . GLY A 1 120 ? 10.030 10.910 -22.015 1.00 57.28 120 GLY A O 1
ATOM 913 N N . ASP A 1 121 ? 10.132 9.582 -23.835 1.00 62.22 121 ASP A N 1
ATOM 914 C CA . ASP A 1 121 ? 8.863 10.036 -24.384 1.00 62.22 121 ASP A CA 1
ATOM 915 C C . ASP A 1 121 ? 7.781 9.861 -23.313 1.00 62.22 121 ASP A C 1
ATOM 917 O O . ASP A 1 121 ? 7.332 8.748 -23.033 1.00 62.22 121 ASP A O 1
ATOM 921 N N . ALA A 1 122 ? 7.326 10.971 -22.722 1.00 60.12 122 ALA A N 1
ATOM 922 C CA . ALA A 1 122 ? 6.291 11.022 -21.680 1.00 60.12 122 ALA A CA 1
ATOM 923 C C . ALA A 1 122 ? 4.922 10.468 -22.150 1.00 60.12 122 ALA A C 1
ATOM 925 O O . ALA A 1 122 ? 3.912 10.564 -21.453 1.00 60.12 122 ALA A O 1
ATOM 926 N N . ARG A 1 123 ? 4.890 9.899 -23.359 1.00 64.62 123 ARG A N 1
ATOM 927 C CA . ARG A 1 123 ? 3.775 9.262 -24.053 1.00 64.62 123 ARG A CA 1
ATOM 928 C C . ARG A 1 123 ? 3.827 7.732 -23.999 1.00 64.62 123 ARG A C 1
ATOM 930 O O . ARG A 1 123 ? 2.929 7.093 -24.536 1.00 64.62 123 ARG A O 1
ATOM 937 N N . SER A 1 124 ? 4.847 7.136 -23.375 1.00 81.88 124 SER A N 1
ATOM 938 C CA . SER A 1 124 ? 4.881 5.695 -23.109 1.00 81.88 124 SER A CA 1
ATOM 939 C C . SER A 1 124 ? 3.637 5.279 -22.307 1.00 81.88 124 SER A C 1
ATOM 941 O O . SER A 1 124 ? 3.369 5.799 -21.220 1.00 81.88 124 SER A O 1
ATOM 943 N N . ALA A 1 125 ? 2.867 4.329 -22.844 1.00 87.06 125 ALA A N 1
ATOM 944 C CA . ALA A 1 125 ? 1.676 3.808 -22.174 1.00 87.06 125 ALA A CA 1
ATOM 945 C C . ALA A 1 125 ? 2.029 3.115 -20.846 1.00 87.06 125 ALA A C 1
ATOM 947 O O . ALA A 1 125 ? 1.295 3.250 -19.869 1.00 87.06 125 ALA A O 1
ATOM 948 N N . ALA A 1 126 ? 3.175 2.424 -20.786 1.00 87.31 126 ALA A N 1
ATOM 949 C CA . ALA A 1 126 ? 3.644 1.768 -19.566 1.00 87.31 126 ALA A CA 1
ATOM 950 C C . ALA A 1 126 ? 3.977 2.791 -18.471 1.00 87.31 126 ALA A C 1
ATOM 952 O O . ALA A 1 126 ? 3.624 2.590 -17.310 1.00 87.31 126 ALA A O 1
ATOM 953 N N . TRP A 1 127 ? 4.592 3.918 -18.837 1.00 85.12 127 TRP A N 1
ATOM 954 C CA . TRP A 1 127 ? 4.862 5.006 -17.904 1.00 85.12 127 TRP A CA 1
ATOM 955 C C . TRP A 1 127 ? 3.577 5.630 -17.351 1.00 85.12 127 TRP A C 1
ATOM 957 O O . TRP A 1 127 ? 3.429 5.783 -16.138 1.00 85.12 127 TRP A O 1
ATOM 967 N N . GLN A 1 128 ? 2.615 5.941 -18.224 1.00 89.19 128 GLN A N 1
ATOM 968 C CA . GLN A 1 128 ? 1.320 6.483 -17.802 1.00 89.19 128 GLN A CA 1
ATOM 969 C C . GLN A 1 128 ? 0.567 5.510 -16.890 1.00 89.19 128 GLN A C 1
ATOM 971 O O . GLN A 1 128 ? 0.016 5.920 -15.868 1.00 89.19 128 GLN A O 1
ATOM 976 N N . GLN A 1 129 ? 0.595 4.215 -17.211 1.00 92.50 129 GLN A N 1
ATOM 977 C CA . GLN A 1 129 ? 0.021 3.177 -16.362 1.00 92.50 129 GLN A CA 1
ATOM 978 C C . GLN A 1 129 ? 0.704 3.134 -14.989 1.00 92.50 129 GLN A C 1
ATOM 980 O O . GLN A 1 129 ? 0.027 3.020 -13.968 1.00 92.50 129 GLN A O 1
ATOM 985 N N . MET A 1 130 ? 2.032 3.262 -14.950 1.00 91.38 130 MET A N 1
ATOM 986 C CA . MET A 1 130 ? 2.804 3.255 -13.710 1.00 91.38 130 MET A CA 1
ATOM 987 C C . MET A 1 130 ? 2.423 4.438 -12.810 1.00 91.38 130 MET A C 1
ATOM 989 O O . MET A 1 130 ? 2.148 4.243 -11.626 1.00 91.38 130 MET A O 1
ATOM 993 N N . LEU A 1 131 ? 2.327 5.645 -13.379 1.00 90.38 131 LEU A N 1
ATOM 994 C CA . LEU A 1 131 ? 1.861 6.835 -12.662 1.00 90.38 131 LEU A CA 1
ATOM 995 C C . LEU A 1 131 ? 0.420 6.682 -12.163 1.00 90.38 131 LEU A C 1
ATOM 997 O O . LEU A 1 131 ? 0.140 7.008 -11.011 1.00 90.38 131 LEU A O 1
ATOM 1001 N N . GLY A 1 132 ? -0.477 6.140 -12.990 1.00 94.00 132 GLY A N 1
ATOM 1002 C CA . GLY A 1 132 ? -1.860 5.869 -12.593 1.00 94.00 132 GLY A CA 1
ATOM 1003 C C . GLY A 1 132 ? -1.951 4.903 -11.408 1.00 94.00 132 GLY A C 1
ATOM 1004 O O . GLY A 1 132 ? -2.713 5.138 -10.471 1.00 94.00 132 GLY A O 1
ATOM 1005 N N . ARG A 1 133 ? -1.124 3.850 -11.390 1.00 94.81 133 ARG A N 1
ATOM 1006 C CA . ARG A 1 133 ? -1.064 2.911 -10.258 1.00 94.81 133 ARG A CA 1
ATOM 1007 C C . ARG A 1 133 ? -0.470 3.533 -9.001 1.00 94.81 133 ARG A C 1
ATOM 1009 O O . ARG A 1 133 ? -0.978 3.275 -7.915 1.00 94.81 133 ARG A O 1
ATOM 1016 N N . LEU A 1 134 ? 0.562 4.367 -9.127 1.00 94.38 134 LEU A N 1
ATOM 1017 C CA . LEU A 1 134 ? 1.111 5.113 -7.990 1.00 94.38 134 LEU A CA 1
ATOM 1018 C C . LEU A 1 134 ? 0.072 6.058 -7.382 1.00 94.38 134 LEU A C 1
ATOM 1020 O O . LEU A 1 134 ? -0.080 6.082 -6.161 1.00 94.38 134 LEU A O 1
ATOM 1024 N N . ALA A 1 135 ? -0.675 6.781 -8.221 1.00 95.62 135 ALA A N 1
ATOM 1025 C CA . ALA A 1 135 ? -1.769 7.639 -7.773 1.00 95.62 135 ALA A CA 1
ATOM 1026 C C . ALA A 1 135 ? -2.829 6.831 -7.010 1.00 95.62 135 ALA A C 1
ATOM 1028 O O . ALA A 1 135 ? -3.183 7.187 -5.888 1.00 95.62 135 ALA A O 1
ATOM 1029 N N . ARG A 1 136 ? -3.240 5.677 -7.548 1.00 95.88 136 ARG A N 1
ATOM 1030 C CA . ARG A 1 136 ? -4.184 4.783 -6.865 1.00 95.88 136 ARG A CA 1
ATOM 1031 C C . ARG A 1 136 ? -3.641 4.244 -5.540 1.00 95.88 136 ARG A C 1
ATOM 1033 O O . ARG A 1 136 ? -4.355 4.244 -4.542 1.00 95.88 136 ARG A O 1
ATOM 1040 N N . CYS A 1 137 ? -2.381 3.813 -5.490 1.00 96.38 137 CYS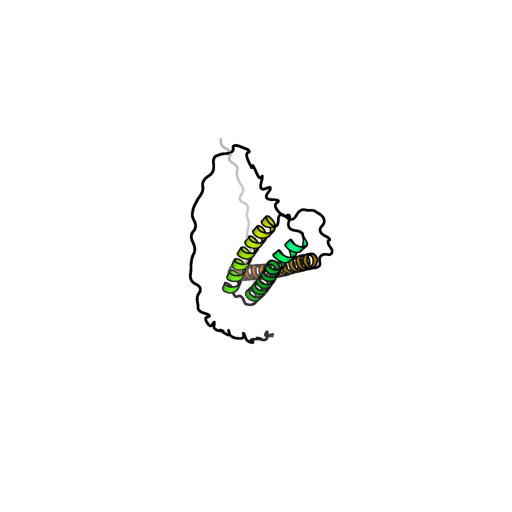 A N 1
ATOM 1041 C CA . CYS A 1 137 ? -1.752 3.370 -4.240 1.00 96.38 137 CYS A CA 1
ATOM 1042 C C . CYS A 1 137 ? -1.743 4.490 -3.190 1.00 96.38 137 CYS A C 1
ATOM 1044 O O . CYS A 1 137 ? -1.980 4.244 -2.009 1.00 96.38 137 CYS A O 1
ATOM 1046 N N . HIS A 1 138 ? -1.491 5.726 -3.618 1.00 96.31 138 HIS A N 1
ATOM 1047 C CA . HIS A 1 138 ? -1.527 6.887 -2.744 1.00 96.31 138 HIS A CA 1
ATOM 1048 C C . HIS A 1 138 ? -2.940 7.153 -2.199 1.00 96.31 138 HIS A C 1
ATOM 1050 O O . HIS A 1 138 ? -3.090 7.320 -0.990 1.00 96.31 138 HIS A O 1
ATOM 1056 N N . GLU A 1 139 ? -3.973 7.110 -3.043 1.00 97.19 139 GLU A N 1
ATOM 1057 C CA . GLU A 1 139 ? -5.378 7.236 -2.621 1.00 97.19 139 GLU A CA 1
ATOM 1058 C C . GLU A 1 139 ? -5.780 6.155 -1.605 1.00 97.19 139 GLU A C 1
ATOM 1060 O O . GLU A 1 139 ? -6.341 6.465 -0.552 1.00 97.19 139 GLU A O 1
ATOM 1065 N N . LEU A 1 140 ? -5.433 4.890 -1.866 1.00 95.81 140 LEU A N 1
ATOM 1066 C CA . LEU A 1 140 ? -5.711 3.784 -0.944 1.00 95.81 140 LEU A CA 1
ATOM 1067 C C . LEU A 1 140 ? -5.005 3.981 0.403 1.00 95.81 140 LEU A C 1
ATOM 1069 O O . LEU A 1 140 ? -5.607 3.800 1.462 1.00 95.81 140 LEU A O 1
ATOM 1073 N N . ASN A 1 141 ? -3.744 4.413 0.385 1.00 95.19 141 ASN A N 1
ATOM 1074 C CA . ASN A 1 141 ? -2.994 4.687 1.606 1.00 95.19 141 ASN A CA 1
ATOM 1075 C C . ASN A 1 141 ? -3.597 5.855 2.411 1.00 95.19 141 ASN A C 1
ATOM 1077 O O . ASN A 1 141 ? -3.641 5.797 3.641 1.00 95.19 141 ASN A O 1
ATOM 1081 N N . GLN A 1 142 ? -4.117 6.889 1.741 1.00 96.31 142 GLN A N 1
ATOM 1082 C CA . GLN A 1 142 ? -4.860 7.964 2.406 1.00 96.31 142 GLN A CA 1
ATOM 1083 C C . GLN A 1 142 ? -6.150 7.453 3.059 1.00 96.31 142 GLN A C 1
ATOM 1085 O O . GLN A 1 142 ? -6.430 7.799 4.208 1.00 96.31 142 GLN A O 1
ATOM 1090 N N . ALA A 1 143 ? -6.908 6.595 2.370 1.00 94.94 143 ALA A N 1
ATOM 1091 C CA . ALA A 1 143 ? -8.136 6.006 2.905 1.00 94.94 143 ALA A CA 1
ATOM 1092 C C . ALA A 1 143 ? -7.874 5.147 4.157 1.00 94.94 143 ALA A C 1
ATOM 1094 O O . ALA A 1 143 ? -8.600 5.245 5.154 1.00 94.94 143 ALA A O 1
ATOM 1095 N N . ILE A 1 144 ? -6.794 4.359 4.146 1.00 95.06 144 ILE A N 1
ATOM 1096 C CA . ILE A 1 144 ? -6.323 3.605 5.317 1.00 95.06 144 ILE A CA 1
ATOM 1097 C C . ILE A 1 144 ? -6.001 4.558 6.475 1.00 95.06 144 ILE A C 1
ATOM 1099 O O . ILE A 1 144 ? -6.480 4.357 7.593 1.00 95.06 144 ILE A O 1
ATOM 1103 N N . GLY A 1 145 ? -5.243 5.629 6.214 1.00 94.38 145 GLY A N 1
ATOM 1104 C CA . GLY A 1 145 ? -4.885 6.623 7.229 1.00 94.38 145 GLY A CA 1
ATOM 1105 C C . GLY A 1 145 ? -6.101 7.320 7.852 1.00 94.38 145 GLY A C 1
ATOM 1106 O O . GLY A 1 145 ? -6.160 7.494 9.073 1.00 94.38 145 GLY A O 1
ATOM 1107 N N . ALA A 1 146 ? -7.105 7.661 7.042 1.00 93.50 146 ALA A N 1
ATOM 1108 C CA . ALA A 1 146 ? -8.360 8.246 7.512 1.00 93.50 146 ALA A CA 1
ATOM 1109 C C . ALA A 1 146 ? -9.151 7.279 8.413 1.00 93.50 146 ALA A C 1
ATOM 1111 O O . ALA A 1 146 ? -9.671 7.675 9.463 1.00 93.50 146 ALA A O 1
ATOM 1112 N N . THR A 1 147 ? -9.193 5.999 8.039 1.00 93.19 147 THR A N 1
ATOM 1113 C CA . THR A 1 147 ? -9.872 4.950 8.813 1.00 93.19 147 THR A CA 1
ATOM 1114 C C . THR A 1 147 ? -9.203 4.746 10.171 1.00 93.19 147 THR A C 1
ATOM 1116 O O . THR A 1 147 ? -9.870 4.805 11.204 1.00 93.19 147 THR A O 1
ATOM 1119 N N . LEU A 1 148 ? -7.876 4.599 10.189 1.00 93.69 148 LEU A N 1
ATOM 1120 C CA . LEU A 1 148 ? -7.099 4.451 11.422 1.00 93.69 148 LEU A CA 1
ATOM 1121 C C . LEU A 1 148 ? -7.253 5.662 12.347 1.00 93.69 148 LEU A C 1
ATOM 1123 O O . LEU A 1 148 ? -7.460 5.502 13.546 1.00 93.69 148 LEU A O 1
ATOM 1127 N N . SER A 1 149 ? -7.209 6.875 11.794 1.00 93.31 149 SER A N 1
ATOM 1128 C CA . SER A 1 149 ? -7.384 8.110 12.571 1.00 93.31 149 SER A CA 1
ATOM 1129 C C . SER A 1 149 ? -8.760 8.178 13.239 1.00 93.31 149 SER A C 1
ATOM 1131 O O . SER A 1 149 ? -8.876 8.604 14.389 1.00 93.31 149 SER A O 1
ATOM 1133 N N . THR A 1 150 ? -9.804 7.730 12.536 1.00 93.12 150 THR A N 1
ATOM 1134 C CA . THR A 1 150 ? -11.162 7.618 13.087 1.00 93.12 150 THR A CA 1
ATOM 1135 C C . THR A 1 150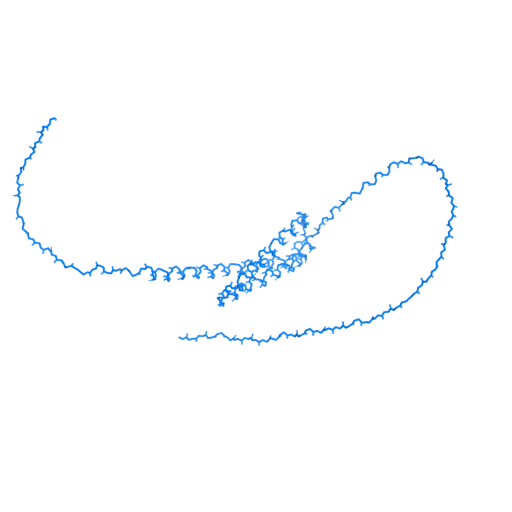 ? -11.213 6.610 14.235 1.00 93.12 150 THR A C 1
ATOM 1137 O O . THR A 1 150 ? -11.707 6.942 15.310 1.00 93.12 150 THR A O 1
ATOM 1140 N N . GLN A 1 151 ? -10.653 5.412 14.045 1.00 90.62 151 GLN A N 1
ATOM 1141 C CA . GLN A 1 151 ? -10.630 4.366 15.075 1.00 90.62 151 GLN A CA 1
ATOM 1142 C C . GLN A 1 151 ? -9.841 4.790 16.321 1.00 90.62 151 GLN A C 1
ATOM 1144 O O . GLN A 1 151 ? -10.290 4.571 17.442 1.00 90.62 151 GLN A O 1
ATOM 1149 N N . LEU A 1 152 ? -8.688 5.445 16.148 1.00 92.44 152 LEU A N 1
ATOM 1150 C CA . LEU A 1 152 ? -7.895 5.968 17.264 1.00 92.44 152 LEU A CA 1
ATOM 1151 C C . LEU A 1 152 ? -8.667 7.017 18.071 1.00 92.44 152 LEU A C 1
ATOM 1153 O O . LEU A 1 152 ? -8.627 6.988 19.299 1.00 92.44 152 LEU A O 1
ATOM 1157 N N . ARG A 1 153 ? -9.402 7.909 17.396 1.00 94.00 153 ARG A N 1
ATOM 1158 C CA . ARG A 1 153 ? -10.251 8.909 18.056 1.00 94.00 153 ARG A CA 1
ATOM 1159 C C . ARG A 1 153 ? -11.369 8.255 18.864 1.00 94.00 153 ARG A C 1
ATOM 1161 O O . ARG A 1 153 ? -11.535 8.585 20.030 1.00 94.00 153 ARG A O 1
ATOM 1168 N N . GLN A 1 154 ? -12.068 7.287 18.274 1.00 92.38 154 GLN A N 1
ATOM 1169 C CA . GLN A 1 154 ? -13.120 6.529 18.959 1.00 92.38 154 GLN A CA 1
ATOM 1170 C C . GLN A 1 154 ? -12.574 5.781 20.179 1.00 92.38 154 GLN A C 1
ATOM 1172 O O . GLN A 1 154 ? -13.170 5.826 21.250 1.00 92.38 154 GLN A O 1
ATOM 1177 N N . ASN A 1 155 ? -11.409 5.142 20.054 1.00 91.06 155 ASN A N 1
ATOM 1178 C CA . ASN A 1 155 ? -10.767 4.472 21.182 1.00 91.06 155 ASN A CA 1
ATOM 1179 C C . ASN A 1 155 ? -10.388 5.458 22.293 1.00 91.06 155 ASN A C 1
ATOM 1181 O O . ASN A 1 155 ? -10.590 5.150 23.463 1.00 91.06 155 ASN A O 1
ATOM 1185 N N . ALA A 1 156 ? -9.879 6.645 21.952 1.00 91.56 156 ALA A N 1
ATOM 1186 C CA . ALA A 1 156 ? -9.581 7.684 22.936 1.00 91.56 156 ALA A CA 1
ATOM 1187 C C . ALA A 1 156 ? -10.848 8.181 23.657 1.00 91.56 156 ALA A C 1
ATOM 1189 O O . ALA A 1 156 ? -10.832 8.332 24.875 1.00 91.56 156 ALA A O 1
ATOM 1190 N N . GLU A 1 157 ? -11.954 8.374 22.932 1.00 92.75 157 GLU A N 1
ATOM 1191 C CA . GLU A 1 157 ? -13.257 8.735 23.510 1.00 92.75 157 GLU A CA 1
ATOM 1192 C C . GLU A 1 157 ? -13.775 7.646 24.463 1.00 92.75 157 GLU A C 1
ATOM 1194 O O . GLU A 1 157 ? -14.156 7.944 25.595 1.00 92.75 157 GLU A O 1
ATOM 1199 N N . LEU A 1 158 ? -13.727 6.374 24.050 1.00 92.31 158 LEU A N 1
ATOM 1200 C CA . LEU A 1 158 ? -14.141 5.237 24.880 1.00 92.31 158 LEU A CA 1
ATOM 1201 C C . LEU A 1 158 ? -13.273 5.090 26.134 1.00 92.31 158 LEU A C 1
ATOM 1203 O O . LEU A 1 158 ? -13.799 4.868 27.222 1.00 92.31 158 LEU A O 1
ATOM 1207 N N . LEU A 1 159 ? -11.955 5.247 26.007 1.00 90.50 159 LEU A N 1
ATOM 1208 C CA . LEU A 1 159 ? -11.052 5.262 27.158 1.00 90.50 159 LEU A CA 1
ATOM 1209 C C . LEU A 1 159 ? -11.326 6.457 28.076 1.00 90.50 159 LEU A C 1
ATOM 1211 O O . LEU A 1 159 ? -11.222 6.308 29.287 1.00 90.50 159 LEU A O 1
ATOM 1215 N N . GLY A 1 160 ? -11.726 7.610 27.533 1.00 91.44 160 GLY A N 1
ATOM 1216 C CA . GLY A 1 160 ? -12.191 8.755 28.317 1.00 91.44 160 GLY A CA 1
ATOM 1217 C C . GLY A 1 160 ? -13.434 8.428 29.149 1.00 91.44 160 GLY A C 1
ATOM 1218 O O . GLY A 1 160 ? -13.470 8.742 30.336 1.00 91.44 160 GLY A O 1
ATOM 1219 N N . LEU A 1 161 ? -14.410 7.722 28.566 1.00 90.31 161 LEU A N 1
ATOM 1220 C CA . LEU A 1 161 ? -15.601 7.246 29.284 1.00 90.31 161 LEU A CA 1
ATOM 1221 C C . LEU A 1 161 ? -15.260 6.220 30.373 1.00 90.31 161 LEU A C 1
ATOM 1223 O O . LEU A 1 161 ? -15.856 6.240 31.446 1.00 90.31 161 LEU A O 1
ATOM 1227 N N . LEU A 1 162 ? -14.298 5.331 30.111 1.00 87.94 162 LEU A N 1
ATOM 1228 C CA . LEU A 1 162 ? -13.819 4.350 31.091 1.00 87.94 162 LEU A CA 1
ATOM 1229 C C . LEU A 1 162 ? -12.934 4.987 32.177 1.00 87.94 162 LEU A C 1
ATOM 1231 O O . LEU A 1 162 ? -12.856 4.467 33.287 1.00 87.94 162 LEU A O 1
ATOM 1235 N N . GLY A 1 163 ? -12.256 6.089 31.853 1.00 72.19 163 GLY A N 1
ATOM 1236 C CA . GLY A 1 163 ? -11.281 6.765 32.704 1.00 72.19 163 GLY A CA 1
ATOM 1237 C C . GLY A 1 163 ? -11.839 7.913 33.545 1.00 72.19 163 GLY A C 1
ATOM 1238 O O . GLY A 1 163 ? -11.167 8.304 34.496 1.00 72.19 163 GLY A O 1
ATOM 1239 N N . HIS A 1 164 ? -13.024 8.456 33.238 1.00 56.16 164 HIS A N 1
ATOM 1240 C CA . HIS A 1 164 ? -13.693 9.525 33.994 1.00 56.16 164 HIS A CA 1
ATOM 1241 C C . HIS A 1 164 ? -15.217 9.291 34.064 1.00 56.16 164 HIS A C 1
ATOM 1243 O O . HIS A 1 164 ? -15.969 9.747 33.206 1.00 56.16 164 HIS A O 1
ATOM 1249 N N . ALA A 1 165 ? -15.698 8.709 35.166 1.00 49.81 165 ALA A N 1
ATOM 1250 C CA . ALA A 1 165 ? -16.844 9.324 35.825 1.00 49.81 165 ALA A CA 1
ATOM 1251 C C . ALA A 1 165 ? -16.267 10.498 36.634 1.00 49.81 165 ALA A C 1
ATOM 1253 O O . ALA A 1 165 ? -15.568 10.238 37.617 1.00 49.81 165 ALA A O 1
ATOM 1254 N N . PRO A 1 166 ? -16.457 11.773 36.243 1.00 55.47 166 PRO A N 1
ATOM 1255 C CA . PRO A 1 166 ? -16.261 12.845 37.201 1.00 55.47 166 PRO A CA 1
ATOM 1256 C C . PRO A 1 166 ? -17.274 12.598 38.319 1.00 55.47 166 PRO A C 1
ATOM 1258 O O . PRO A 1 166 ? -18.479 12.697 38.104 1.00 55.47 166 PRO A O 1
ATOM 1261 N N . GLU A 1 167 ? -16.782 12.191 39.486 1.00 45.78 167 GLU A N 1
ATOM 1262 C CA . GLU A 1 167 ? -17.547 12.178 40.729 1.00 45.78 167 GLU A CA 1
ATOM 1263 C C . GLU A 1 167 ? -18.236 13.547 40.852 1.00 45.78 167 GLU A C 1
ATOM 1265 O O . GLU A 1 167 ? -17.541 14.570 40.910 1.00 45.78 167 GLU A O 1
ATOM 1270 N N . PRO A 1 168 ? -19.577 13.625 40.841 1.00 49.91 168 PRO A N 1
ATOM 1271 C CA . PRO A 1 168 ? -20.255 14.859 41.167 1.00 49.91 168 PRO A CA 1
ATOM 1272 C C . PRO A 1 168 ? -20.122 15.047 42.680 1.00 49.91 168 PRO A C 1
ATOM 1274 O O . PRO A 1 168 ? -21.046 14.759 43.436 1.00 49.91 168 PRO A O 1
ATOM 1277 N N . GLN A 1 169 ? -18.976 15.560 43.138 1.00 51.69 169 GLN A N 1
ATOM 1278 C CA . GLN A 1 169 ? -18.825 16.119 44.485 1.00 51.69 169 GLN A CA 1
ATOM 1279 C C . GLN A 1 169 ? -19.555 17.458 44.549 1.00 51.69 169 GLN A C 1
ATOM 1281 O O . GLN A 1 169 ? -18.987 18.537 44.676 1.00 51.69 169 GLN A O 1
ATOM 1286 N N . GLY A 1 170 ? -20.868 17.357 44.414 1.00 57.47 170 GLY A N 1
ATOM 1287 C CA . GLY A 1 170 ? -21.839 18.390 44.665 1.00 57.47 170 GLY A CA 1
ATOM 1288 C C . GLY A 1 170 ? -22.975 17.757 45.441 1.00 57.47 170 GLY A C 1
ATOM 1289 O O . GLY A 1 170 ? -24.030 17.541 44.871 1.00 57.47 170 GLY A O 1
ATOM 1290 N N . TYR A 1 171 ? -22.748 17.450 46.721 1.00 46.94 171 TYR A N 1
ATOM 1291 C CA . TYR A 1 171 ? -23.792 17.441 47.750 1.00 46.94 171 TYR A CA 1
ATOM 1292 C C . TYR A 1 171 ? -23.159 17.588 49.146 1.00 46.94 171 TYR A C 1
ATOM 1294 O O . TYR A 1 171 ? -22.700 16.629 49.758 1.00 46.94 171 TYR A O 1
ATOM 1302 N N . GLY A 1 172 ? -23.151 18.825 49.645 1.00 43.94 172 GLY A N 1
ATOM 1303 C CA . GLY A 1 172 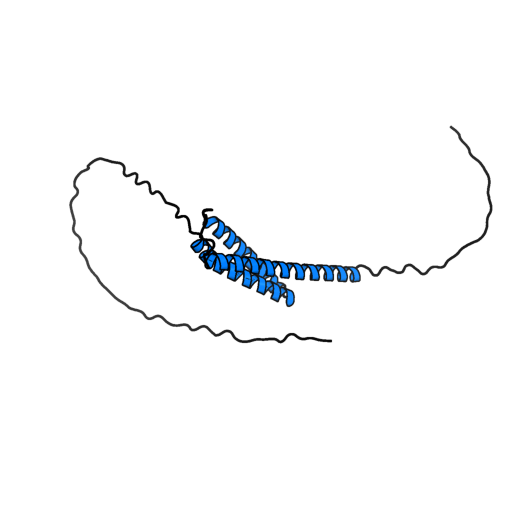? -22.862 19.195 51.032 1.00 43.94 172 GLY A CA 1
ATOM 1304 C C . GLY A 1 172 ? -23.174 20.686 51.233 1.00 43.94 172 GLY A C 1
ATOM 1305 O O . GLY A 1 172 ? -22.700 21.490 50.437 1.00 43.94 172 GLY A O 1
ATOM 1306 N N . PRO A 1 173 ? -24.042 21.069 52.188 1.00 50.53 173 PRO A N 1
ATOM 1307 C CA . PRO A 1 173 ? -24.939 22.213 52.043 1.00 50.53 173 PRO A CA 1
ATOM 1308 C C . PRO A 1 173 ? -24.291 23.567 52.340 1.00 50.53 173 PRO A C 1
ATOM 1310 O O . PRO A 1 173 ? -23.393 23.699 53.167 1.00 50.53 173 PRO A O 1
ATOM 1313 N N . ALA A 1 174 ? -24.852 24.593 51.702 1.00 58.78 174 ALA A N 1
ATOM 1314 C CA . ALA A 1 174 ? -24.650 25.990 52.037 1.00 58.78 174 ALA A CA 1
ATOM 1315 C C . ALA A 1 174 ? -24.850 26.243 53.542 1.00 58.78 174 ALA A C 1
ATOM 1317 O O . ALA A 1 174 ? -25.955 26.111 54.065 1.00 58.78 174 ALA A O 1
ATOM 1318 N N . SER A 1 175 ? -23.794 26.687 54.220 1.00 47.00 175 SER A N 1
ATOM 1319 C CA . SER A 1 175 ? -23.900 27.383 55.501 1.00 47.00 175 SER A CA 1
ATOM 1320 C C . SER A 1 175 ? -23.212 28.745 55.403 1.00 47.00 175 SER A C 1
ATOM 1322 O O . SER A 1 175 ? -22.054 28.921 55.769 1.00 47.00 175 SER A O 1
ATOM 1324 N N . THR A 1 176 ? -23.949 29.724 54.896 1.00 52.62 176 THR A N 1
ATOM 1325 C CA . THR A 1 176 ? -23.796 31.150 55.237 1.00 52.62 176 THR A CA 1
ATOM 1326 C C . THR A 1 176 ? -24.882 31.516 56.260 1.00 52.62 176 THR A C 1
ATOM 1328 O O . THR A 1 176 ? -25.908 30.836 56.277 1.00 52.62 176 THR A O 1
ATOM 1331 N N . PRO A 1 177 ? -24.854 32.669 56.958 1.00 59.50 177 PRO A N 1
ATOM 1332 C CA . PRO A 1 177 ? -23.760 33.442 57.571 1.00 59.50 177 PRO A CA 1
ATOM 1333 C C . PRO A 1 177 ? -24.105 33.841 59.042 1.00 59.50 177 PRO A C 1
ATOM 1335 O O . PRO A 1 177 ? -25.276 34.024 59.371 1.00 59.50 177 PRO A O 1
ATOM 1338 N N . ARG A 1 178 ? -23.138 34.065 59.954 1.00 43.69 178 ARG A N 1
ATOM 1339 C CA . ARG A 1 178 ? -23.430 34.801 61.212 1.00 43.69 178 ARG A CA 1
ATOM 1340 C C . ARG A 1 178 ? -22.189 35.327 61.944 1.00 43.69 178 ARG A C 1
ATOM 1342 O O . ARG A 1 178 ? -21.371 34.544 62.399 1.00 43.69 178 ARG A O 1
ATOM 1349 N N . GLY A 1 179 ? -22.154 36.645 62.155 1.00 39.75 179 GLY A N 1
ATOM 1350 C CA . GLY A 1 179 ? -21.677 37.239 63.412 1.00 39.75 179 GLY A CA 1
ATOM 1351 C C . GLY A 1 179 ? -20.198 37.631 63.528 1.00 39.75 179 GLY A C 1
ATOM 1352 O O . GLY A 1 179 ? -19.370 36.838 63.946 1.00 39.75 179 GLY A O 1
ATOM 1353 N N . LEU A 1 180 ? -19.932 38.915 63.265 1.00 45.78 180 LEU A N 1
ATOM 1354 C CA . LEU A 1 180 ? -18.921 39.804 63.888 1.00 45.78 180 LEU A CA 1
ATOM 1355 C C . LEU A 1 180 ? -18.704 39.561 65.417 1.00 45.78 180 LEU A C 1
ATOM 1357 O O . LEU A 1 180 ? -19.598 38.976 66.027 1.00 45.78 180 LEU A O 1
ATOM 1361 N N . PRO A 1 181 ? -17.642 40.096 66.089 1.00 54.38 181 PRO A N 1
ATOM 1362 C CA . PRO A 1 181 ? -16.961 41.354 65.757 1.00 54.38 181 PRO A CA 1
ATOM 1363 C C . PRO A 1 181 ? -15.427 41.427 65.920 1.00 54.38 181 PRO A C 1
ATOM 1365 O O . PRO A 1 181 ? -14.748 40.567 66.468 1.00 54.38 181 PRO A O 1
ATOM 1368 N N . ALA A 1 182 ? -14.931 42.564 65.430 1.00 58.06 182 ALA A N 1
ATOM 1369 C CA . ALA A 1 182 ? -13.631 43.182 65.638 1.00 58.06 182 ALA A CA 1
ATOM 1370 C C . ALA A 1 182 ? -12.946 42.910 66.993 1.00 58.06 182 ALA A C 1
ATOM 1372 O O . ALA A 1 182 ? -13.496 43.196 68.055 1.00 58.06 182 ALA A O 1
ATOM 1373 N N . GLY A 1 183 ? -11.671 42.519 66.922 1.00 48.09 183 GLY A N 1
ATOM 1374 C CA . GLY A 1 183 ? -10.699 42.597 68.011 1.00 48.09 183 GLY A CA 1
ATOM 1375 C C . GLY A 1 183 ? -9.472 43.382 67.549 1.00 48.09 183 GLY A C 1
ATOM 1376 O O . GLY A 1 183 ? -8.772 42.972 66.630 1.00 48.09 183 GLY A O 1
ATOM 1377 N N . ARG A 1 184 ? -9.259 44.552 68.155 1.00 54.41 184 ARG A N 1
ATOM 1378 C CA . ARG A 1 184 ? -8.117 45.455 67.947 1.00 54.41 184 ARG A CA 1
ATOM 1379 C C . ARG A 1 184 ? -6.823 44.904 68.566 1.00 54.41 184 ARG A C 1
ATOM 1381 O O . ARG A 1 184 ? -6.866 44.358 69.661 1.00 54.41 184 ARG A O 1
ATOM 1388 N N . GLY A 1 185 ? -5.692 45.311 67.977 1.00 43.69 185 GLY A N 1
ATOM 1389 C CA . GLY A 1 185 ? -4.402 45.539 68.661 1.00 43.69 185 GLY A CA 1
ATOM 1390 C C . GLY A 1 185 ? -3.438 44.348 68.620 1.00 43.69 185 GLY A C 1
ATOM 1391 O O . GLY A 1 185 ? -3.866 43.217 68.761 1.00 43.69 185 GLY A O 1
ATOM 1392 N N . ARG A 1 186 ? -2.121 44.490 68.447 1.00 51.75 186 ARG A N 1
ATOM 1393 C CA . ARG A 1 186 ? -1.176 45.621 68.345 1.00 51.75 186 ARG A CA 1
ATOM 1394 C C . ARG A 1 186 ? 0.054 45.121 67.556 1.00 51.75 186 ARG A C 1
ATOM 1396 O O . ARG A 1 186 ? 0.279 43.914 67.514 1.00 51.75 186 ARG A O 1
ATOM 1403 N N . PRO A 1 187 ? 0.883 46.023 67.007 1.00 58.25 187 PRO A N 1
ATOM 1404 C CA . PRO A 1 187 ? 2.199 45.689 66.477 1.00 58.25 187 PRO A CA 1
ATOM 1405 C C . PRO A 1 187 ? 3.236 45.643 67.611 1.00 58.25 187 PRO A C 1
ATOM 1407 O O . PRO A 1 187 ? 3.176 46.461 68.532 1.00 58.25 187 PRO A O 1
ATOM 1410 N N . LEU A 1 188 ? 4.214 44.742 67.514 1.00 55.09 188 LEU A N 1
ATOM 1411 C CA . LEU A 1 188 ? 5.480 44.840 68.241 1.00 55.09 188 LEU A CA 1
ATOM 1412 C C . LEU A 1 188 ? 6.627 44.467 67.299 1.00 55.09 188 LEU A C 1
ATOM 1414 O O . LEU A 1 188 ? 6.782 43.316 66.903 1.00 55.09 188 LEU A O 1
ATOM 1418 N N . ALA A 1 189 ? 7.399 45.491 66.945 1.00 52.44 189 ALA A N 1
ATOM 1419 C CA . ALA A 1 189 ? 8.808 45.373 66.609 1.00 52.44 189 ALA A CA 1
ATOM 1420 C C . ALA A 1 189 ? 9.611 45.069 67.885 1.00 52.44 189 ALA A C 1
ATOM 1422 O O . ALA A 1 189 ? 9.186 45.512 68.949 1.00 52.44 189 ALA A O 1
ATOM 1423 N N . ILE A 1 190 ? 10.726 44.348 67.736 1.00 45.84 190 ILE A N 1
ATOM 1424 C CA . ILE A 1 190 ? 11.990 44.259 68.513 1.00 45.84 190 ILE A CA 1
ATOM 1425 C C . ILE A 1 190 ? 12.688 43.035 67.877 1.00 45.84 190 ILE A C 1
ATOM 1427 O O . ILE A 1 190 ? 12.049 41.995 67.764 1.00 45.84 190 ILE A O 1
ATOM 1431 N N . GLY A 1 191 ? 13.929 43.024 67.408 1.00 55.00 191 GLY A N 1
ATOM 1432 C CA . GLY A 1 191 ? 15.044 43.960 67.342 1.00 55.00 191 GLY A CA 1
ATOM 1433 C C . GLY A 1 191 ? 16.170 43.250 66.584 1.00 55.00 191 GLY A C 1
ATOM 1434 O O . GLY A 1 191 ? 16.098 42.002 66.477 1.00 55.00 191 GLY A O 1
#

Radius of gyration: 39.33 Å; chains: 1; bounding box: 90×89×101 Å

Foldseek 3Di:
DDDDDDDDDDDDDDDDDDDDDDDDDDDDDDDDDDDDDDDDDDDDDPPPPPPPPPPQAEPLNLLVVCLVLLVVLLVLLVQLVVCLVVVPPVSNVVSVVVNVVSVVVSVVSVVVNNHPPPDDPCPRPSNVSSVVSVVSSVVSVVVSVVSVVVVVVVVVVVVVVVVDPPPPPPDDDDDDDDDDDDDDDDDDDDD

Sequence (191 aa):
MARGWPRCAKRLPRAATRSMPAGSSSGCSRSSASSKPSRPEAQPMHRTSATTSTALVDFDTAARRLLPALERLEQLLDGEIAALSAGDLDALNRHTQDKRRLLRDLEAEVTRLQVPSRQGDARSAAWQQMLGRLARCHELNQAIGATLSTQLRQNAELLGLLGHAPEPQGYGPASTPRGLPAGRGRPLAIG

Secondary structure (DSSP, 8-state):
---PPPP----PPPP----------------------------------------PPPHHHHHHHHHHHHHHHHHHHHHHHHHHHHT-HHHHHHHHHHHHHHHHHHHHHHHHT----S---TT-HHHHHHHHHHHHHHHHHHHHHHHHHHHHHHHHHHHHHHH--------S-------------------